Protein AF-A0A8B7NLC8-F1 (afdb_monomer)

Radius of gyration: 35.57 Å; Cα contacts (8 Å, |Δi|>4): 641; chains: 1; bounding box: 85×28×98 Å

Foldseek 3Di:
DDQQPPDNDDDDLQQQCPPDPPSVVCPSNPPQQDAPSEHPQWDQQDPRSDTDGLCQQCPPDQPVPPPPSSCSNPPDLQAAFDEWDWDWAAAFFKIKIFTDGDDPDDWWKWKFKDWDCPPDDDDDRPGPTDTDDPHRIDMGGRHFGQTKMKMKIKTGGNNGIHMDIDIDTHHQPDAWAEWAPWDWDAAQFKIKIKTFADVVRSAAFQWKWKDWPPDIDIGGPDADPVDPRMDMDMDGRHHGQDKTKMWMWTAHDDPPGDIHDTDIDIDHHHDD

Nearest PDB structures (foldseek):
  4pbx-assembly1_A  TM=6.571E-01  e=6.014E-11  Homo sapiens
  6tpw-assembly1_A  TM=6.802E-01  e=7.929E-10  Homo sapiens
  7y6e-assembly1_A  TM=3.804E-01  e=5.389E-11  Chelicerata
  7e72-assembly2_F  TM=4.326E-01  e=5.412E-09  Homo sapiens
  5mya-assembly1_A  TM=4.509E-01  e=1.107E-07  Homo sapiens

Mean predicted aligned error: 16.39 Å

InterPro domains:
  IPR002172 Low-density lipoprotein (LDL) receptor class A repeat [PF00057] (3-32)
  IPR002172 Low-density lipoprotein (LDL) receptor class A repeat [PF00057] (38-76)
  IPR002172 Low-density lipoprotein (LDL) receptor class A repeat [PR00261] (8-29)
  IPR002172 Low-density lipoprotein (LDL) receptor class A repeat [PR00261] (49-70)
  IPR002172 Low-density lipoprotein (LDL) receptor class A repeat [PS50068] (1-33)
  IPR002172 Low-density lipoprotein (LDL) receptor class A repeat [PS50068] (37-77)
  IPR002172 Low-density lipoprotein (LDL) receptor class A repeat [SM00192] (3-34)
  IPR002172 Low-density lipoprotein (LDL) receptor class A repeat [SM00192] (37-78)
  IPR002172 Low-density lipoprotein (LDL) receptor class A repeat [cd00112] (4-32)
  IPR002172 Low-density lipoprotein (LDL) receptor class A repeat [cd00112] (38-76)
  IPR003961 Fibronectin type III [PF00041] (85-164)
  IPR003961 Fibronectin type III [PF00041] (178-251)
  IPR003961 Fibronectin type III [PS50853] (80-173)
  IPR003961 Fibronectin type III [PS50853] (175-272)
  IPR003961 Fibronectin type III [SM00060] (80-162)
  IPR003961 Fibronectin type III [SM00060] (176-257)
  IPR003961 Fibronectin type III [cd00063] (81-169)
  IPR003961 Fibronectin type III [cd00063] (176-249)
  IPR013783 Immunoglobulin-like fold [G3DSA:2.60.40.10] (77-172)
  IPR013783 Immunoglobulin-like fold [G3DSA:2.60.40.10] (173-267)

Secondary structure (DSSP, 8-state):
-EEPSSSS-EE-GGGSSSSS--STTT-TTT-TTSTT---TTEEEPTTT--EEEGGGTTSSS----GGG---TTSS-TTSPPPPPEEEEEE-SS-EEEEEE-SS----EEEEEEEE--SS-S--------EE---SSEEEE-SPPTT-EEEEEEEEEETTEEEEEEEEEEPPP-SSPPPPEEEEEEE-SS-EEEEEE--SS--S---EEEEEETTEEEEEES-EETTEEEEEEEEE-SPPTT-EEEEEEEEESSSTTS-BPPPEEEEEEPPP-

pLDDT: mean 74.86, std 11.92, range [39.09, 92.56]

Sequence (272 aa):
MLSCANTSRCIYHAHLCDGYNDCDDGIDERYCELPGLCRSDEFECAFTGHCINETRRCDGAIDCRLFDDRSDERGCANRPPDVPRLTVTPAATSASVSWTWRTEQFFNVTLAMKSREDCAPKKTDAVQHFHKLSTAKLELTQLQAYTEYGVCVYAYNEGGDSKQCEVFETLPDRAPGPVEELTSSTTSTSISLRWRKPCPPMAAIRGYRVKEATTIHYVQASECSDSAAHFCHTIKELQPERTYNIEVQNCATDLYSACSVAEVISVTTRLA

Organism: Hyalella azteca (NCBI:txid294128)

Structure (mmCIF, N/CA/C/O backbone):
data_AF-A0A8B7NLC8-F1
#
_entry.id   AF-A0A8B7NLC8-F1
#
loop_
_atom_site.group_PDB
_atom_site.id
_atom_site.type_symbol
_atom_site.label_atom_id
_atom_site.label_alt_id
_atom_site.label_comp_id
_atom_site.label_asym_id
_atom_site.label_entity_id
_atom_site.label_seq_id
_atom_site.pdbx_PDB_ins_code
_atom_site.Cartn_x
_atom_site.Cartn_y
_atom_site.Cartn_z
_atom_site.occupancy
_atom_site.B_iso_or_equiv
_atom_site.auth_seq_id
_atom_site.auth_comp_id
_atom_site.auth_asym_id
_atom_site.auth_atom_id
_atom_site.pdbx_PDB_model_num
ATOM 1 N N . MET A 1 1 ? 35.203 12.996 -48.769 1.00 58.34 1 MET A N 1
ATOM 2 C CA . MET A 1 1 ? 35.438 12.726 -50.208 1.00 58.34 1 MET A CA 1
ATOM 3 C C . MET A 1 1 ? 36.747 11.961 -50.260 1.00 58.34 1 MET A C 1
ATOM 5 O O . MET A 1 1 ? 37.681 12.424 -49.613 1.00 58.34 1 MET A O 1
ATOM 9 N N . LEU A 1 2 ? 36.799 10.795 -50.901 1.00 67.00 2 LEU A N 1
ATOM 10 C CA . LEU A 1 2 ? 37.998 9.948 -50.927 1.00 67.00 2 LEU A CA 1
ATOM 11 C C . LEU A 1 2 ? 38.781 10.209 -52.213 1.00 67.00 2 LEU A C 1
ATOM 13 O O . LEU A 1 2 ? 38.189 10.255 -53.287 1.00 67.00 2 LEU A O 1
ATOM 17 N N . SER A 1 3 ? 40.096 10.381 -52.104 1.00 75.12 3 SER A N 1
ATOM 18 C CA . SER A 1 3 ? 41.003 10.419 -53.253 1.00 75.12 3 SER A CA 1
ATOM 19 C C . SER A 1 3 ? 41.507 9.013 -53.565 1.00 75.12 3 SER A C 1
ATOM 21 O O . SER A 1 3 ? 42.079 8.371 -52.680 1.00 75.12 3 SER A O 1
ATOM 23 N N . CYS A 1 4 ? 41.342 8.559 -54.806 1.00 80.00 4 CYS A N 1
ATOM 24 C CA . CYS A 1 4 ? 41.884 7.279 -55.253 1.00 80.00 4 CYS A CA 1
ATOM 25 C C . CYS A 1 4 ? 43.422 7.292 -55.163 1.00 80.00 4 CYS A C 1
ATOM 27 O O . CYS A 1 4 ? 44.058 8.328 -55.365 1.00 80.00 4 CYS A O 1
ATOM 29 N N . ALA A 1 5 ? 44.048 6.156 -54.846 1.00 71.56 5 ALA A N 1
ATOM 30 C CA . ALA A 1 5 ? 45.486 6.135 -54.557 1.00 71.56 5 ALA A CA 1
ATOM 31 C C . ALA A 1 5 ? 46.352 6.327 -55.808 1.00 71.56 5 ALA A C 1
ATOM 33 O O . ALA A 1 5 ? 47.400 6.969 -55.727 1.00 71.56 5 ALA A O 1
ATOM 34 N N . ASN A 1 6 ? 45.928 5.787 -56.955 1.00 69.50 6 ASN A N 1
ATOM 35 C CA . ASN A 1 6 ? 46.700 5.851 -58.203 1.00 69.50 6 ASN A CA 1
ATOM 36 C C . ASN A 1 6 ? 46.072 6.718 -59.296 1.00 69.50 6 ASN A C 1
ATOM 38 O O . ASN A 1 6 ? 46.640 6.853 -60.381 1.00 69.50 6 ASN A O 1
ATOM 42 N N . THR A 1 7 ? 44.923 7.331 -59.027 1.00 68.62 7 THR A N 1
ATOM 43 C CA . THR A 1 7 ? 44.293 8.280 -59.943 1.00 68.62 7 THR A CA 1
ATOM 44 C C . THR A 1 7 ? 44.007 9.583 -59.205 1.00 68.62 7 THR A C 1
ATOM 46 O O . THR A 1 7 ? 43.650 9.588 -58.035 1.00 68.62 7 THR A O 1
ATOM 49 N N . SER A 1 8 ? 44.127 10.726 -59.881 1.00 72.69 8 SER A N 1
ATOM 50 C CA . SER A 1 8 ? 43.739 12.036 -59.330 1.00 72.69 8 SER A CA 1
ATOM 51 C C . SER A 1 8 ? 42.214 12.227 -59.264 1.00 72.69 8 SER A C 1
ATOM 53 O O . SER A 1 8 ? 41.719 13.356 -59.295 1.00 72.69 8 SER A O 1
ATOM 55 N N . ARG A 1 9 ? 41.456 11.124 -59.222 1.00 76.62 9 ARG A N 1
ATOM 56 C CA . ARG A 1 9 ? 39.999 11.115 -59.130 1.00 76.62 9 ARG A CA 1
ATOM 57 C C . ARG A 1 9 ? 39.599 11.123 -57.660 1.00 76.62 9 ARG A C 1
ATOM 59 O O . ARG A 1 9 ? 40.209 10.459 -56.825 1.00 76.62 9 ARG A O 1
ATOM 66 N N . CYS A 1 10 ? 38.561 11.894 -57.367 1.00 79.44 10 CYS A N 1
ATOM 67 C CA . CYS A 1 10 ? 37.938 11.922 -56.057 1.00 79.44 10 CYS A CA 1
ATOM 68 C C . CYS A 1 10 ? 36.520 11.386 -56.189 1.00 79.44 10 CYS A C 1
ATOM 70 O O . CYS A 1 10 ? 35.760 11.872 -57.030 1.00 79.44 10 CYS A O 1
ATOM 72 N N . ILE A 1 11 ? 36.165 10.438 -55.334 1.00 74.19 11 ILE A N 1
ATOM 73 C CA . ILE A 1 11 ? 34.816 9.888 -55.245 1.00 74.19 11 ILE A CA 1
ATOM 74 C C . ILE A 1 11 ? 34.112 10.422 -53.993 1.00 74.19 11 ILE A C 1
ATOM 76 O O . IL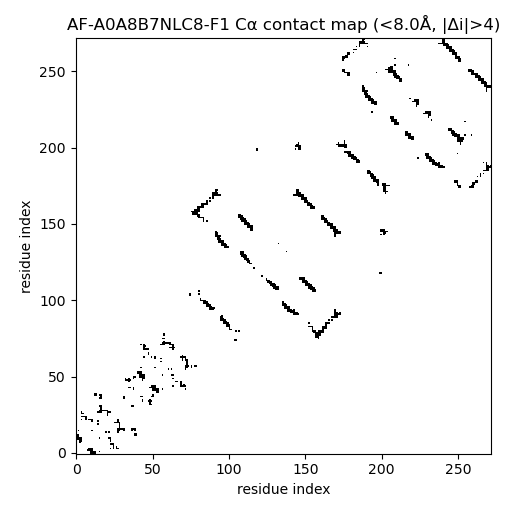E A 1 11 ? 34.737 10.820 -52.996 1.00 74.19 11 ILE A O 1
ATOM 80 N N . TYR A 1 12 ? 32.784 10.489 -54.045 1.00 69.12 12 TYR A N 1
ATOM 81 C CA . TYR A 1 12 ? 31.994 10.810 -52.857 1.00 69.12 12 TYR A CA 1
ATOM 82 C C . TYR A 1 12 ? 32.044 9.645 -51.863 1.00 69.12 12 TYR A C 1
ATOM 84 O O . TYR A 1 12 ? 32.255 8.508 -52.257 1.00 69.12 12 TYR A O 1
ATOM 92 N N . HIS A 1 13 ? 31.820 9.908 -50.570 1.00 65.06 13 HIS A N 1
ATOM 93 C CA . HIS A 1 13 ? 31.783 8.824 -49.571 1.00 65.06 13 HIS A CA 1
ATOM 94 C C . HIS A 1 13 ? 30.680 7.794 -49.839 1.00 65.06 13 HIS A C 1
ATOM 96 O O . HIS A 1 13 ? 30.799 6.668 -49.395 1.00 65.06 13 HIS A O 1
ATOM 102 N N . ALA A 1 14 ? 29.628 8.156 -50.576 1.00 60.66 14 ALA A N 1
ATOM 103 C CA . ALA A 1 14 ? 28.558 7.230 -50.942 1.00 60.66 14 ALA A CA 1
ATOM 104 C C . ALA A 1 14 ? 28.984 6.124 -51.935 1.00 60.66 14 ALA A C 1
ATOM 106 O O . ALA A 1 14 ? 28.234 5.161 -52.090 1.00 60.66 14 ALA A O 1
ATOM 107 N N . HIS A 1 15 ? 30.146 6.301 -52.579 1.00 69.62 15 HIS A N 1
ATOM 108 C CA . HIS A 1 15 ? 30.782 5.407 -53.559 1.00 69.62 15 HIS A CA 1
ATOM 109 C C . HIS A 1 15 ? 31.946 4.604 -52.959 1.00 69.62 15 HIS A C 1
ATOM 111 O O . HIS A 1 15 ? 32.712 3.971 -53.666 1.00 69.62 15 HIS A O 1
ATOM 117 N N . LEU A 1 16 ? 32.151 4.699 -51.645 1.00 70.38 16 LEU A N 1
ATOM 118 C CA . LEU A 1 16 ? 33.046 3.795 -50.936 1.00 70.38 16 LEU A CA 1
ATOM 119 C C . LEU A 1 16 ? 32.262 2.537 -50.587 1.00 70.38 16 LEU A C 1
ATOM 121 O O . LEU A 1 16 ? 31.193 2.652 -49.981 1.00 70.38 16 LEU A O 1
ATOM 125 N N . CYS A 1 17 ? 32.823 1.371 -50.893 1.00 68.44 17 CYS A N 1
ATOM 126 C CA . CYS A 1 17 ? 32.264 0.078 -50.513 1.00 68.44 17 CYS A CA 1
ATOM 127 C C . CYS A 1 17 ? 30.847 -0.148 -51.049 1.00 68.44 17 CYS A C 1
ATOM 129 O O . CYS A 1 17 ? 30.004 -0.751 -50.378 1.00 68.44 17 CYS A O 1
ATOM 131 N N . ASP A 1 18 ? 30.553 0.380 -52.238 1.00 63.28 18 ASP A N 1
ATOM 132 C CA . ASP A 1 18 ? 29.228 0.294 -52.848 1.00 63.28 18 ASP A CA 1
ATOM 133 C C . ASP A 1 18 ? 29.058 -0.922 -53.773 1.00 63.28 18 ASP A C 1
ATOM 135 O O . ASP A 1 18 ? 27.970 -1.137 -54.326 1.00 63.28 18 ASP A O 1
ATOM 139 N N . GLY A 1 19 ? 30.096 -1.756 -53.872 1.00 67.69 19 GLY A N 1
ATOM 140 C CA . GLY A 1 19 ? 30.157 -2.939 -54.719 1.00 67.69 19 GLY A CA 1
ATOM 141 C C . GLY A 1 19 ? 30.581 -2.643 -56.157 1.00 67.69 19 GLY A C 1
ATOM 142 O O . GLY A 1 19 ? 30.677 -3.584 -56.957 1.00 67.69 19 GLY A O 1
ATOM 143 N N . TYR A 1 20 ? 30.837 -1.378 -56.500 1.00 72.88 20 TYR A N 1
ATOM 144 C CA . TYR A 1 20 ? 31.366 -0.951 -57.786 1.00 72.88 20 TYR A CA 1
ATOM 145 C C . TYR A 1 20 ? 32.783 -0.408 -57.628 1.00 72.88 20 TYR A C 1
ATOM 147 O O . TYR A 1 20 ? 33.142 0.236 -56.659 1.00 72.88 20 TYR A O 1
ATOM 155 N N . ASN A 1 21 ? 33.623 -0.700 -58.617 1.00 78.50 21 ASN A N 1
ATOM 156 C CA . ASN A 1 21 ? 34.962 -0.132 -58.695 1.00 78.50 21 ASN A CA 1
ATOM 157 C C . ASN A 1 21 ? 34.861 1.272 -59.317 1.00 78.50 21 ASN A C 1
ATOM 159 O O . ASN A 1 21 ? 34.973 1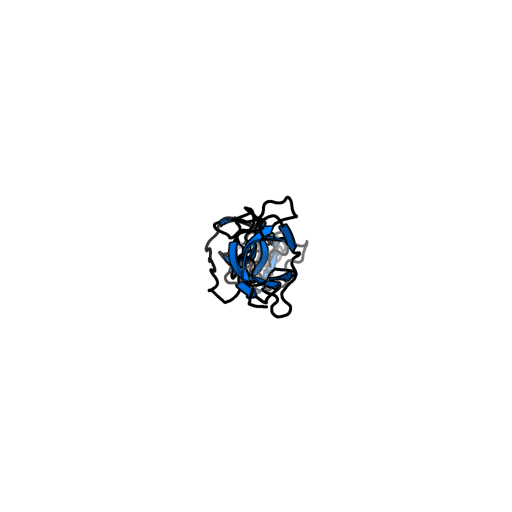.409 -60.540 1.00 78.50 21 ASN A O 1
ATOM 163 N N . ASP A 1 22 ? 34.596 2.283 -58.493 1.00 80.81 22 ASP A N 1
ATOM 164 C CA . ASP A 1 22 ? 34.499 3.695 -58.879 1.00 80.81 22 ASP A CA 1
ATOM 165 C C . ASP A 1 22 ? 35.877 4.377 -58.909 1.00 80.81 22 ASP A C 1
ATOM 167 O O . ASP A 1 22 ? 36.156 5.235 -59.760 1.00 80.81 22 ASP A O 1
ATOM 171 N N . CYS A 1 23 ? 36.773 3.979 -58.009 1.00 77.00 23 CYS A N 1
ATOM 172 C CA . CYS A 1 23 ? 38.193 4.278 -58.089 1.00 77.00 23 CYS A CA 1
ATOM 173 C C . CYS A 1 23 ? 38.863 3.165 -58.880 1.00 77.00 23 CYS A C 1
ATOM 175 O O . CYS A 1 23 ? 39.377 2.282 -58.236 1.00 77.00 23 CYS A O 1
ATOM 177 N N . ASP A 1 24 ? 38.890 3.220 -60.222 1.00 76.19 24 ASP A N 1
ATOM 178 C CA . ASP A 1 24 ? 39.451 2.252 -61.203 1.00 76.19 24 ASP A CA 1
ATOM 179 C C . ASP A 1 24 ? 40.545 1.234 -60.721 1.00 76.19 24 ASP A C 1
ATOM 181 O O . ASP A 1 24 ? 40.667 0.140 -61.283 1.00 76.19 24 ASP A O 1
ATOM 185 N N . ASP A 1 25 ? 41.351 1.559 -59.699 1.00 73.38 25 ASP A N 1
ATOM 186 C CA . ASP A 1 25 ? 42.243 0.677 -58.930 1.00 73.38 25 ASP A CA 1
ATOM 187 C C . ASP A 1 25 ? 41.571 -0.226 -57.853 1.00 73.38 25 ASP A C 1
ATOM 189 O O . ASP A 1 25 ? 42.261 -1.042 -57.222 1.00 73.38 25 ASP A O 1
ATOM 193 N N . GLY A 1 26 ? 40.254 -0.148 -57.666 1.00 72.38 26 GLY A N 1
ATOM 194 C CA . GLY A 1 26 ? 39.421 -0.878 -56.710 1.00 72.38 26 GLY A CA 1
ATOM 195 C C . GLY A 1 26 ? 39.720 -0.575 -55.248 1.00 72.38 26 GLY A C 1
ATOM 196 O O . GLY A 1 26 ? 39.519 -1.456 -54.413 1.00 72.38 26 GLY A O 1
ATOM 197 N N . ILE A 1 27 ? 40.330 0.574 -54.930 1.00 75.19 27 ILE A N 1
ATOM 198 C CA . ILE A 1 27 ? 40.745 0.887 -53.551 1.00 75.19 27 ILE A CA 1
ATOM 199 C C . ILE A 1 27 ? 39.575 1.287 -52.650 1.00 75.19 27 ILE A C 1
ATOM 201 O O . ILE A 1 27 ? 39.606 1.023 -51.448 1.00 75.19 27 ILE A O 1
ATOM 205 N N . ASP A 1 28 ? 38.563 1.888 -53.252 1.00 73.56 28 ASP A N 1
ATOM 206 C CA . ASP A 1 28 ? 37.249 2.166 -52.687 1.00 73.56 28 ASP A CA 1
ATOM 207 C C . ASP A 1 28 ? 36.537 0.904 -52.187 1.00 73.56 28 ASP A C 1
ATOM 209 O O . ASP A 1 28 ? 35.838 0.982 -51.184 1.00 73.56 28 ASP A O 1
ATOM 213 N N . GLU A 1 29 ? 36.816 -0.257 -52.787 1.00 79.31 29 GLU A N 1
ATOM 214 C CA . GLU A 1 29 ? 36.225 -1.553 -52.415 1.00 79.31 29 GLU A CA 1
ATOM 215 C C . GLU A 1 29 ? 37.170 -2.469 -51.608 1.00 79.31 29 GLU A C 1
ATOM 217 O O . GLU A 1 29 ? 36.805 -3.579 -51.214 1.00 79.31 29 GLU A O 1
ATOM 222 N N . ARG A 1 30 ? 38.426 -2.062 -51.373 1.00 71.19 30 ARG A N 1
ATOM 223 C CA . ARG A 1 30 ? 39.469 -2.974 -50.851 1.00 71.19 30 ARG A CA 1
ATOM 224 C C . ARG A 1 30 ? 39.556 -3.035 -49.327 1.00 71.19 30 ARG A C 1
ATOM 226 O O . ARG A 1 30 ? 40.142 -3.975 -48.795 1.00 71.19 30 ARG A O 1
ATOM 233 N N . TYR A 1 31 ? 39.018 -2.035 -48.630 1.00 66.31 31 TYR A N 1
ATOM 234 C CA . TYR A 1 31 ? 39.180 -1.871 -47.181 1.00 66.31 31 TYR A CA 1
ATOM 235 C C . TYR A 1 31 ? 37.860 -1.597 -46.452 1.00 66.31 31 TYR A C 1
ATOM 237 O O . TYR A 1 31 ? 37.827 -0.881 -45.455 1.00 66.31 31 TYR A O 1
ATOM 245 N N . CYS A 1 32 ? 36.779 -2.211 -46.926 1.00 63.19 32 CYS A N 1
ATOM 246 C CA . CYS A 1 32 ? 35.433 -2.087 -46.358 1.00 63.19 32 CYS A CA 1
ATOM 247 C C . CYS A 1 32 ? 35.259 -2.760 -44.990 1.00 63.19 32 CYS A C 1
ATOM 249 O O . CYS A 1 32 ? 34.214 -2.653 -44.364 1.00 63.19 32 CYS A O 1
ATOM 251 N N . GLU A 1 33 ? 36.295 -3.452 -44.519 1.00 57.12 33 GLU A N 1
ATOM 252 C CA . GLU A 1 33 ? 36.359 -4.078 -43.198 1.00 57.12 33 GLU A CA 1
ATOM 253 C C . GLU A 1 33 ? 37.065 -3.180 -42.158 1.00 57.12 33 GLU A C 1
ATOM 255 O O . GLU A 1 33 ? 37.296 -3.612 -41.028 1.00 57.12 33 GLU A O 1
ATOM 260 N N . LEU A 1 34 ? 37.459 -1.949 -42.525 1.00 55.50 34 LEU A N 1
ATOM 261 C CA . LEU A 1 34 ? 38.092 -0.997 -41.606 1.00 55.50 34 LEU A CA 1
ATOM 262 C C . LEU A 1 34 ? 37.051 -0.110 -40.887 1.00 55.50 34 LEU A C 1
ATOM 264 O O . LEU A 1 34 ? 36.125 0.375 -41.537 1.00 55.50 34 LEU A O 1
ATOM 268 N N . PRO A 1 35 ? 37.234 0.185 -39.581 1.00 48.66 35 PRO A N 1
ATOM 269 C CA . PRO A 1 35 ? 36.345 1.074 -38.825 1.00 48.66 35 PRO A CA 1
ATOM 270 C C . PRO A 1 35 ? 36.292 2.493 -39.418 1.00 48.66 35 PRO A C 1
ATOM 272 O O . PRO A 1 35 ? 37.333 3.051 -39.780 1.00 48.66 35 PRO A O 1
ATOM 275 N N . GLY A 1 36 ? 35.103 3.101 -39.464 1.00 54.19 36 GLY A N 1
ATOM 276 C CA . GLY A 1 36 ? 34.876 4.485 -39.904 1.00 54.19 36 GLY A CA 1
ATOM 277 C C . GLY A 1 36 ? 34.589 4.700 -41.398 1.00 54.19 36 GLY A C 1
ATOM 278 O O . GLY A 1 36 ? 34.646 5.846 -41.855 1.00 54.19 36 GLY A O 1
ATOM 279 N N . LEU A 1 37 ? 34.309 3.639 -42.167 1.00 61.25 37 LEU A N 1
ATOM 280 C CA . LEU A 1 37 ? 34.047 3.699 -43.618 1.00 61.25 37 LEU A CA 1
ATOM 281 C C . LEU A 1 37 ? 32.585 3.406 -44.024 1.00 61.25 37 LEU A C 1
ATOM 283 O O . LEU A 1 37 ? 32.317 3.275 -45.216 1.00 61.25 37 LEU A O 1
ATOM 287 N N . CYS A 1 38 ? 31.637 3.332 -43.085 1.00 68.06 38 CYS A N 1
ATOM 288 C CA . CYS A 1 38 ? 30.238 3.039 -43.421 1.00 68.06 38 CYS A CA 1
ATOM 289 C C . CYS A 1 38 ? 29.602 4.105 -44.327 1.00 68.06 38 CYS A C 1
ATOM 291 O O . CYS A 1 38 ? 29.933 5.300 -44.255 1.00 68.06 38 CYS A O 1
ATOM 293 N N . ARG A 1 39 ? 28.669 3.669 -45.184 1.00 63.94 39 ARG A N 1
ATOM 294 C CA . ARG A 1 39 ? 27.916 4.561 -46.076 1.00 63.94 39 ARG A CA 1
ATOM 295 C C . ARG A 1 39 ? 27.054 5.527 -45.260 1.00 63.94 39 ARG A C 1
ATOM 297 O O . ARG A 1 39 ? 26.741 5.294 -44.099 1.00 63.94 39 ARG A O 1
ATOM 304 N N . SER A 1 40 ? 26.628 6.634 -45.869 1.00 63.88 40 SER A N 1
ATOM 305 C CA . SER A 1 40 ? 25.789 7.631 -45.179 1.00 63.88 40 SER A CA 1
ATOM 306 C C . SER A 1 40 ? 24.414 7.105 -44.747 1.00 63.88 40 SER A C 1
ATOM 308 O O . SER A 1 40 ? 23.758 7.734 -43.922 1.00 63.88 40 SER A O 1
ATOM 310 N N . ASP A 1 41 ? 23.962 6.009 -45.350 1.00 70.44 41 ASP A N 1
ATOM 311 C CA . ASP A 1 41 ? 22.723 5.284 -45.064 1.00 70.44 41 ASP A CA 1
ATOM 312 C C . ASP A 1 41 ? 22.967 3.991 -44.267 1.00 70.44 41 ASP A C 1
ATOM 314 O O . ASP A 1 41 ? 22.092 3.125 -44.200 1.00 70.44 41 ASP A O 1
ATOM 318 N N . GLU A 1 42 ? 24.145 3.860 -43.659 1.00 77.69 42 GLU A N 1
ATOM 319 C CA . GLU A 1 42 ? 24.541 2.720 -42.844 1.00 77.69 42 GLU A CA 1
ATOM 320 C C . GLU A 1 42 ? 24.996 3.155 -41.446 1.00 77.69 42 GLU A C 1
ATOM 322 O O . GLU A 1 42 ? 25.663 4.173 -41.259 1.00 77.69 42 GLU A O 1
ATOM 327 N N . PHE A 1 43 ? 24.653 2.334 -40.459 1.00 78.69 43 PHE A N 1
ATOM 328 C CA . PHE A 1 43 ? 25.061 2.462 -39.072 1.00 78.69 43 PHE A CA 1
ATOM 329 C C . PHE A 1 43 ? 26.279 1.576 -38.790 1.00 78.69 43 PHE A C 1
ATOM 331 O O . PHE A 1 43 ? 26.278 0.384 -39.100 1.00 78.69 43 PHE A O 1
ATOM 338 N N . GLU A 1 44 ? 27.299 2.148 -38.153 1.00 78.50 44 GLU A N 1
ATOM 339 C CA . GLU A 1 44 ? 28.498 1.430 -37.719 1.00 78.50 44 GLU A CA 1
ATOM 340 C C . GLU A 1 44 ? 28.298 0.809 -36.326 1.00 78.50 44 GLU A C 1
ATOM 342 O O . GLU A 1 44 ? 28.078 1.518 -35.340 1.00 78.50 44 GLU A O 1
ATOM 347 N N . CYS A 1 45 ? 28.413 -0.519 -36.228 1.00 78.31 45 CYS A N 1
ATOM 348 C CA . CYS A 1 45 ? 28.370 -1.239 -34.958 1.00 78.31 45 CYS A CA 1
ATOM 349 C C . CYS A 1 45 ? 29.546 -0.822 -34.048 1.00 78.31 45 CYS A C 1
ATOM 351 O O . CYS A 1 45 ? 30.710 -0.845 -34.453 1.00 78.31 45 CYS A O 1
ATOM 353 N N . ALA A 1 46 ? 29.247 -0.473 -32.796 1.00 73.75 46 ALA A N 1
ATOM 354 C CA . ALA A 1 46 ? 30.147 0.257 -31.898 1.00 73.75 46 ALA A CA 1
ATOM 355 C C . ALA A 1 46 ? 31.466 -0.456 -31.541 1.00 73.75 46 ALA A C 1
ATOM 357 O O . ALA A 1 46 ? 32.468 0.217 -31.292 1.00 73.75 46 ALA A O 1
ATOM 358 N N . PHE A 1 47 ? 31.481 -1.789 -31.463 1.00 64.06 47 PHE A N 1
ATOM 359 C CA . PHE A 1 47 ? 32.675 -2.563 -31.095 1.00 64.06 47 PHE A CA 1
ATOM 360 C C . PHE A 1 47 ? 33.365 -3.207 -32.291 1.00 64.06 47 PHE A C 1
ATOM 362 O O . PHE A 1 47 ? 34.569 -3.460 -32.243 1.00 64.06 47 PHE A O 1
ATOM 369 N N . THR A 1 48 ? 32.604 -3.512 -33.336 1.00 65.88 48 THR A N 1
ATOM 370 C CA . THR A 1 48 ? 33.087 -4.309 -34.468 1.00 65.88 48 THR A CA 1
ATOM 371 C C . THR A 1 48 ? 33.419 -3.479 -35.700 1.00 65.88 48 THR A C 1
ATOM 373 O O . THR A 1 48 ? 34.170 -3.962 -36.542 1.00 65.88 48 THR A O 1
ATOM 376 N N . GLY A 1 49 ? 32.888 -2.257 -35.816 1.00 65.75 49 GLY A N 1
ATOM 377 C CA . GLY A 1 49 ? 33.018 -1.439 -37.026 1.00 65.75 49 GLY A CA 1
ATOM 378 C C . GLY A 1 49 ? 32.221 -1.987 -38.216 1.00 65.75 49 GLY A C 1
ATOM 379 O O . GLY A 1 49 ? 32.372 -1.510 -39.333 1.00 65.75 49 GLY A O 1
ATOM 380 N N . HIS A 1 50 ? 31.391 -3.015 -37.997 1.00 72.69 50 HIS A N 1
ATOM 381 C CA . HIS A 1 50 ? 30.558 -3.613 -39.034 1.00 72.69 50 HIS A CA 1
ATOM 382 C C . HIS A 1 50 ? 29.420 -2.658 -39.413 1.00 72.69 50 HIS A C 1
ATOM 384 O O . HIS A 1 50 ? 28.711 -2.166 -38.537 1.00 72.69 50 HIS A O 1
ATOM 390 N N . CYS A 1 51 ? 29.203 -2.445 -40.708 1.00 74.62 51 CYS A N 1
ATOM 391 C CA . CYS A 1 51 ? 28.144 -1.574 -41.207 1.00 74.62 51 CYS A CA 1
ATOM 392 C C . CYS A 1 51 ? 26.842 -2.359 -41.398 1.00 74.62 51 CYS A C 1
ATOM 394 O O . CYS A 1 51 ? 26.815 -3.420 -42.025 1.00 74.62 51 CYS A O 1
ATOM 396 N N . ILE A 1 52 ? 25.747 -1.849 -40.850 1.00 78.12 52 ILE A N 1
ATOM 397 C CA . ILE A 1 52 ? 24.391 -2.338 -41.120 1.00 78.12 52 ILE A CA 1
ATOM 398 C C . ILE A 1 52 ? 23.585 -1.216 -41.761 1.00 78.12 52 ILE A C 1
ATOM 400 O O . ILE A 1 52 ? 23.905 -0.049 -41.586 1.00 78.12 52 ILE A O 1
ATOM 404 N N . ASN A 1 53 ? 22.512 -1.531 -42.481 1.00 79.12 53 ASN A N 1
ATOM 405 C CA . ASN A 1 53 ? 21.664 -0.479 -43.036 1.00 79.12 53 ASN A CA 1
ATOM 406 C C . ASN A 1 53 ? 21.028 0.356 -41.906 1.00 79.12 53 ASN A C 1
ATOM 408 O O . ASN A 1 53 ? 20.568 -0.219 -40.922 1.00 79.12 53 ASN A O 1
ATOM 412 N N . GLU A 1 54 ? 20.938 1.679 -42.057 1.00 75.00 54 GLU A N 1
ATOM 413 C CA . GLU A 1 54 ? 20.333 2.574 -41.053 1.00 75.00 54 GLU A CA 1
ATOM 414 C C . GLU A 1 54 ? 18.876 2.177 -40.748 1.00 75.00 54 GLU A C 1
ATOM 416 O O . GLU A 1 54 ? 18.401 2.363 -39.634 1.00 75.00 54 GLU A O 1
ATOM 421 N N . THR A 1 55 ? 18.168 1.548 -41.697 1.00 77.56 55 THR A N 1
ATOM 422 C CA . THR A 1 55 ? 16.815 0.998 -41.465 1.00 77.56 55 THR A CA 1
ATOM 423 C C . THR A 1 55 ? 16.770 -0.180 -40.494 1.00 77.56 55 THR A C 1
ATOM 425 O O . THR A 1 55 ? 15.701 -0.461 -39.959 1.00 77.56 55 THR A O 1
ATOM 428 N N . ARG A 1 56 ? 17.901 -0.858 -40.278 1.00 80.06 56 ARG A N 1
ATOM 429 C CA . ARG A 1 56 ? 18.056 -1.951 -39.306 1.00 80.06 56 ARG A CA 1
ATOM 430 C C . ARG A 1 56 ? 18.490 -1.468 -37.934 1.00 80.06 56 ARG A C 1
ATOM 432 O O . ARG A 1 56 ? 18.494 -2.221 -36.973 1.00 80.06 56 ARG A O 1
ATOM 439 N N . ARG A 1 57 ? 18.860 -0.197 -37.819 1.00 81.25 57 ARG A N 1
ATOM 440 C CA . ARG A 1 57 ? 19.076 0.411 -36.519 1.00 81.25 57 ARG A CA 1
ATOM 441 C C . ARG A 1 57 ? 17.716 0.554 -35.838 1.00 81.25 57 ARG A C 1
ATOM 443 O O . ARG A 1 57 ? 16.827 1.213 -36.380 1.00 81.25 57 ARG A O 1
ATOM 450 N N . CYS A 1 58 ? 17.568 0.002 -34.637 1.00 74.69 58 CYS A N 1
ATOM 451 C CA . CYS A 1 58 ? 16.334 0.076 -33.854 1.00 74.69 58 CYS A CA 1
ATOM 452 C C . CYS A 1 58 ? 15.120 -0.623 -34.486 1.00 74.69 58 CYS A C 1
ATOM 454 O O . CYS A 1 58 ? 13.984 -0.194 -34.245 1.00 74.69 58 CYS A O 1
ATOM 456 N N . ASP A 1 59 ? 15.332 -1.660 -35.295 1.00 76.81 59 ASP A N 1
ATOM 457 C CA . ASP A 1 59 ? 14.254 -2.418 -35.940 1.00 76.81 59 ASP A CA 1
ATOM 458 C C . ASP A 1 59 ? 13.749 -3.598 -35.081 1.00 76.81 59 ASP A C 1
ATOM 460 O O . ASP A 1 59 ? 12.763 -4.260 -35.427 1.00 76.81 59 ASP A O 1
ATOM 464 N N . GLY A 1 60 ? 14.367 -3.818 -33.915 1.00 70.62 60 GLY A N 1
ATOM 465 C CA . GLY A 1 60 ? 14.015 -4.872 -32.967 1.00 70.62 60 GLY A CA 1
ATOM 466 C C . GLY A 1 60 ? 14.725 -6.201 -33.228 1.00 70.62 60 GLY A C 1
ATOM 467 O O . GLY A 1 60 ? 14.558 -7.138 -32.433 1.00 70.62 60 GLY A O 1
ATOM 468 N N . ALA A 1 61 ? 15.510 -6.305 -34.300 1.00 78.88 61 ALA A N 1
ATOM 469 C CA . ALA A 1 61 ? 16.422 -7.404 -34.548 1.00 78.88 61 ALA A CA 1
ATOM 470 C C . ALA A 1 61 ? 17.836 -7.024 -34.091 1.00 78.88 61 ALA A C 1
ATOM 472 O O . ALA A 1 61 ? 18.263 -5.885 -34.152 1.00 78.88 61 ALA A O 1
ATOM 473 N N . ILE A 1 62 ? 18.579 -8.006 -33.576 1.00 77.38 62 ILE A N 1
ATOM 474 C CA . ILE A 1 62 ? 20.015 -7.821 -33.356 1.00 77.38 62 ILE A CA 1
ATOM 475 C C . ILE A 1 62 ? 20.677 -8.097 -34.701 1.00 77.38 62 ILE A C 1
ATOM 477 O O . ILE A 1 62 ? 20.765 -9.265 -35.092 1.00 77.38 62 ILE A O 1
ATOM 481 N N . ASP A 1 63 ? 21.141 -7.074 -35.392 1.00 80.12 63 ASP A N 1
ATOM 482 C CA . ASP A 1 63 ? 21.920 -7.131 -36.627 1.00 80.12 63 ASP A CA 1
ATOM 483 C C . ASP A 1 63 ? 23.421 -6.976 -36.346 1.00 80.12 63 ASP A C 1
ATOM 485 O O . ASP A 1 63 ? 24.230 -7.685 -36.954 1.00 80.12 63 ASP A O 1
ATOM 489 N N . CYS A 1 64 ? 23.807 -6.215 -35.316 1.00 77.56 64 CYS A N 1
ATOM 490 C CA . CYS A 1 64 ? 25.172 -6.206 -34.767 1.00 77.56 64 CYS A CA 1
ATOM 491 C C . CYS A 1 64 ? 25.446 -7.457 -33.900 1.00 77.56 64 CYS A C 1
ATOM 493 O O . CYS A 1 64 ? 25.644 -7.380 -32.683 1.00 77.56 64 CYS A O 1
ATOM 495 N N . ARG A 1 65 ? 25.430 -8.650 -34.517 1.00 73.25 65 ARG A N 1
ATOM 496 C CA . ARG A 1 65 ? 25.555 -9.959 -33.828 1.00 73.25 65 ARG A CA 1
ATOM 497 C C . ARG A 1 65 ? 26.983 -10.361 -33.477 1.00 73.25 65 ARG A C 1
ATOM 499 O O . ARG A 1 65 ? 27.181 -11.244 -32.640 1.00 73.25 65 ARG A O 1
ATOM 506 N N . LEU A 1 66 ? 27.971 -9.786 -34.153 1.00 61.06 66 LEU A N 1
ATOM 507 C CA . LEU A 1 66 ? 29.365 -10.157 -33.950 1.00 61.06 66 LEU A CA 1
ATOM 508 C C . LEU A 1 66 ? 29.818 -9.698 -32.561 1.00 61.06 66 LEU A C 1
ATOM 510 O O . LEU A 1 66 ? 29.592 -8.560 -32.168 1.00 61.06 66 LEU A O 1
ATOM 514 N N . PHE A 1 67 ? 30.421 -10.618 -31.805 1.00 58.03 67 PHE A N 1
ATOM 515 C CA . PHE A 1 67 ? 30.960 -10.366 -30.462 1.00 58.03 67 PHE A CA 1
ATOM 516 C C . PHE A 1 67 ? 29.973 -9.751 -29.443 1.00 58.03 67 PHE A C 1
ATOM 518 O O . PHE A 1 67 ? 30.410 -9.126 -28.482 1.00 58.03 67 PHE A O 1
ATOM 525 N N . ASP A 1 68 ? 28.662 -9.983 -29.605 1.00 63.47 68 ASP A N 1
ATOM 526 C CA . ASP A 1 68 ? 27.598 -9.506 -28.696 1.00 63.47 68 ASP A CA 1
ATOM 527 C C . ASP A 1 68 ? 27.481 -7.965 -28.602 1.00 63.47 68 ASP A C 1
ATOM 529 O O . ASP A 1 68 ? 27.030 -7.432 -27.590 1.00 63.47 68 ASP A O 1
ATOM 533 N N . ASP A 1 69 ? 27.866 -7.256 -29.672 1.00 68.50 69 ASP A N 1
ATOM 534 C CA . ASP A 1 69 ? 27.890 -5.788 -29.783 1.00 68.50 69 ASP A CA 1
ATOM 535 C C . ASP A 1 69 ? 26.502 -5.149 -29.537 1.00 68.50 69 ASP A C 1
ATOM 537 O O . ASP A 1 69 ? 26.378 -4.252 -28.698 1.00 68.50 69 ASP A O 1
ATOM 541 N N . ARG A 1 70 ? 25.439 -5.659 -30.192 1.00 75.00 70 ARG A N 1
ATOM 542 C CA . ARG A 1 70 ? 24.017 -5.241 -30.035 1.00 75.00 70 ARG A CA 1
ATOM 543 C C . ARG A 1 70 ? 23.794 -3.717 -29.985 1.00 75.00 70 ARG A C 1
ATOM 545 O O . ARG A 1 70 ? 22.873 -3.234 -29.318 1.00 75.00 70 ARG A O 1
ATOM 552 N N . SER A 1 71 ? 24.692 -2.949 -30.596 1.00 76.81 71 SER A N 1
ATOM 553 C CA . SER A 1 71 ? 24.733 -1.487 -30.504 1.00 76.81 71 SER A CA 1
ATOM 554 C C . SER A 1 71 ? 23.712 -0.808 -31.407 1.00 76.81 71 SER A C 1
ATOM 556 O O . SER A 1 71 ? 23.255 0.286 -31.085 1.00 76.81 71 SER A O 1
ATOM 558 N N . ASP A 1 72 ? 23.308 -1.485 -32.473 1.00 74.75 72 ASP A N 1
ATOM 559 C CA . ASP A 1 72 ? 22.185 -1.155 -33.349 1.00 74.75 72 ASP A CA 1
ATOM 560 C C . ASP A 1 72 ? 20.848 -1.042 -32.620 1.00 74.75 72 ASP A C 1
ATOM 562 O O . ASP A 1 72 ? 20.015 -0.209 -32.972 1.00 74.75 72 ASP A O 1
ATOM 566 N N . GLU A 1 73 ? 20.680 -1.816 -31.553 1.00 77.69 73 GLU A N 1
ATOM 567 C CA . GLU A 1 73 ? 19.480 -1.828 -30.714 1.00 77.69 73 GLU A CA 1
ATOM 568 C C . GLU A 1 73 ? 19.615 -0.952 -29.456 1.00 77.69 73 GLU A C 1
ATOM 570 O O . GLU A 1 73 ? 18.766 -0.977 -28.554 1.00 77.69 73 GLU A O 1
ATOM 575 N N . ARG A 1 74 ? 20.689 -0.159 -29.355 1.00 71.75 74 ARG A N 1
ATOM 576 C CA . ARG A 1 74 ? 20.988 0.670 -28.182 1.00 71.75 74 ARG A CA 1
ATOM 577 C C . ARG A 1 74 ? 20.668 2.145 -28.440 1.00 71.75 74 ARG A C 1
ATOM 579 O O . ARG A 1 74 ? 21.066 2.728 -29.439 1.00 71.75 74 ARG A O 1
ATOM 586 N N . GLY A 1 75 ? 19.989 2.789 -27.486 1.00 65.06 75 GLY A N 1
ATOM 587 C CA . GLY A 1 75 ? 19.708 4.236 -27.545 1.00 65.06 75 GLY A CA 1
ATOM 588 C C . GLY A 1 75 ? 18.611 4.641 -28.540 1.00 65.06 75 GLY A C 1
ATOM 589 O O . GLY A 1 75 ? 18.551 5.792 -28.964 1.00 65.06 75 GLY A O 1
ATOM 590 N N . CYS A 1 76 ? 17.741 3.704 -28.910 1.00 71.25 76 CYS A N 1
ATOM 591 C CA . CYS A 1 76 ? 16.643 3.908 -29.845 1.00 71.25 76 CYS A CA 1
ATOM 592 C C . CYS A 1 76 ? 15.538 4.799 -29.269 1.00 71.25 76 CYS A C 1
ATOM 594 O O . CYS A 1 76 ? 14.848 4.408 -28.329 1.00 71.25 76 CYS A O 1
ATOM 596 N N . ALA A 1 77 ? 15.325 5.976 -29.865 1.00 62.34 77 ALA A N 1
ATOM 597 C CA . ALA A 1 77 ? 14.240 6.883 -29.478 1.00 62.34 77 ALA A CA 1
ATOM 598 C C . ALA A 1 77 ? 12.839 6.327 -29.809 1.00 62.34 77 ALA A C 1
ATOM 600 O O . ALA A 1 77 ? 11.871 6.716 -29.163 1.00 62.34 77 ALA A O 1
ATOM 601 N N . ASN A 1 78 ? 12.756 5.398 -30.772 1.00 64.25 78 ASN A N 1
ATOM 602 C CA . ASN A 1 78 ? 11.510 4.811 -31.281 1.00 64.25 78 ASN A CA 1
ATOM 603 C C . ASN A 1 78 ? 11.095 3.508 -30.576 1.00 64.25 78 ASN A C 1
ATOM 605 O O . ASN A 1 78 ? 10.085 2.914 -30.943 1.00 64.25 78 ASN A O 1
ATOM 609 N N . ARG A 1 79 ? 11.844 3.055 -29.562 1.00 68.50 79 ARG A N 1
ATOM 610 C CA . ARG A 1 79 ? 11.473 1.899 -28.737 1.00 68.50 79 ARG A CA 1
ATOM 611 C C . ARG A 1 79 ? 10.924 2.382 -27.392 1.00 68.50 79 ARG A C 1
ATOM 613 O O . ARG A 1 79 ? 11.507 3.316 -26.833 1.00 68.50 79 ARG A O 1
ATOM 620 N N . PRO A 1 80 ? 9.865 1.758 -26.841 1.00 71.44 80 PRO A N 1
ATOM 621 C CA . PRO A 1 80 ? 9.391 2.113 -25.510 1.00 71.44 80 PRO A CA 1
ATOM 622 C C . PRO A 1 80 ? 10.519 1.947 -24.474 1.00 71.44 80 PRO A C 1
ATOM 624 O O . PRO A 1 80 ? 11.347 1.039 -24.620 1.00 71.44 80 PRO A O 1
ATOM 627 N N . PRO A 1 81 ? 10.572 2.797 -23.430 1.00 74.69 81 PRO A N 1
ATOM 628 C CA . PRO A 1 81 ? 11.641 2.757 -22.440 1.00 74.69 81 PRO A CA 1
ATOM 629 C C . PRO A 1 81 ? 11.680 1.423 -21.698 1.00 74.69 81 PRO A C 1
ATOM 631 O O . PRO A 1 81 ? 10.639 0.801 -21.461 1.00 74.69 81 PRO A O 1
ATOM 634 N N . ASP A 1 82 ? 12.863 1.027 -21.232 1.00 77.31 82 ASP A N 1
ATOM 635 C CA . ASP A 1 82 ? 12.983 -0.124 -20.336 1.00 77.31 82 ASP A CA 1
ATOM 636 C C . ASP A 1 82 ? 12.102 0.054 -19.091 1.00 77.31 82 ASP A C 1
ATOM 638 O O . ASP A 1 82 ? 12.021 1.139 -18.511 1.00 77.31 82 ASP A O 1
ATOM 642 N N . VAL A 1 83 ? 11.469 -1.038 -18.650 1.00 80.62 83 VAL A N 1
ATOM 643 C CA . VAL A 1 83 ? 10.640 -1.025 -17.439 1.00 80.62 83 VAL A CA 1
ATOM 644 C C . VAL A 1 83 ? 11.512 -0.624 -16.238 1.00 80.62 83 VAL A C 1
ATOM 646 O O . VAL A 1 83 ? 12.514 -1.300 -15.962 1.00 80.62 83 VAL A O 1
ATOM 649 N N . PRO A 1 84 ? 11.161 0.448 -15.501 1.00 79.56 84 PRO A N 1
ATOM 650 C CA . PRO A 1 84 ? 11.943 0.897 -14.359 1.00 79.56 84 PRO A CA 1
ATOM 651 C C . PRO A 1 84 ? 11.880 -0.131 -13.226 1.00 79.56 84 PRO A C 1
ATOM 653 O O . PRO A 1 84 ? 10.829 -0.701 -12.933 1.00 79.56 84 PRO A O 1
ATOM 656 N N . ARG A 1 85 ? 13.002 -0.352 -12.538 1.00 84.25 85 ARG A N 1
ATOM 657 C CA . ARG A 1 85 ? 13.023 -1.151 -11.306 1.00 84.25 85 ARG A CA 1
ATOM 658 C C . ARG A 1 85 ? 12.647 -0.257 -10.139 1.00 84.25 85 ARG A C 1
ATOM 660 O O . ARG A 1 85 ? 13.382 0.687 -9.866 1.00 84.25 85 ARG A O 1
ATOM 667 N N . LEU A 1 86 ? 11.544 -0.568 -9.467 1.00 87.06 86 LEU A N 1
ATOM 668 C CA . LEU A 1 86 ? 10.995 0.227 -8.374 1.00 87.06 86 LEU A CA 1
ATOM 669 C C . LEU A 1 86 ? 11.396 -0.358 -7.015 1.00 87.06 86 LEU A C 1
ATOM 6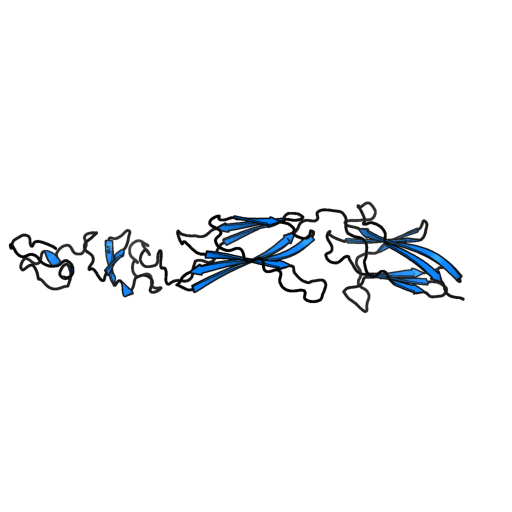71 O O . LEU A 1 86 ? 11.260 -1.557 -6.792 1.00 87.06 86 LEU A O 1
ATOM 675 N N . THR A 1 87 ? 11.864 0.497 -6.110 1.00 89.12 87 THR A N 1
ATOM 676 C CA . THR A 1 87 ? 12.147 0.157 -4.712 1.00 89.12 87 THR A CA 1
ATOM 677 C C . THR A 1 87 ? 11.411 1.140 -3.816 1.00 89.12 87 THR A C 1
ATOM 679 O O . THR A 1 87 ? 11.610 2.354 -3.931 1.00 89.12 87 THR A O 1
ATOM 682 N N . VAL A 1 88 ? 10.583 0.616 -2.913 1.00 90.81 88 VAL A N 1
ATOM 683 C CA . VAL A 1 88 ? 9.785 1.410 -1.974 1.00 90.81 88 VAL A CA 1
ATOM 684 C C . VAL A 1 88 ? 10.183 1.077 -0.542 1.00 90.81 88 VAL A C 1
ATOM 686 O O . VAL A 1 88 ? 10.191 -0.088 -0.151 1.00 90.81 88 VAL A O 1
ATOM 689 N N . THR A 1 89 ? 10.473 2.110 0.245 1.00 92.56 89 THR A N 1
ATOM 690 C CA . THR A 1 89 ? 10.752 1.997 1.679 1.00 92.56 89 THR A CA 1
ATOM 691 C C . THR A 1 89 ? 9.672 2.752 2.454 1.00 92.56 89 THR A C 1
ATOM 693 O O . THR A 1 89 ? 9.712 3.986 2.497 1.00 92.56 89 THR A O 1
ATOM 696 N N . PRO A 1 90 ? 8.687 2.054 3.044 1.00 90.25 90 PRO A N 1
ATOM 697 C CA . PRO A 1 90 ? 7.624 2.702 3.797 1.00 90.25 90 PRO A CA 1
ATOM 698 C C . PRO A 1 90 ? 8.099 3.181 5.171 1.00 90.25 90 PRO A C 1
ATOM 700 O O . PRO A 1 90 ? 8.917 2.546 5.836 1.00 90.25 90 PRO A O 1
ATOM 703 N N . ALA A 1 91 ? 7.517 4.286 5.615 1.00 88.00 91 ALA A N 1
ATOM 704 C CA . ALA A 1 91 ? 7.567 4.782 6.980 1.00 88.00 91 ALA A CA 1
ATOM 705 C C . ALA A 1 91 ? 6.133 5.014 7.479 1.00 88.00 91 ALA A C 1
ATOM 707 O O . ALA A 1 91 ? 5.162 4.628 6.826 1.00 88.00 91 ALA A O 1
ATOM 708 N N . ALA A 1 92 ? 5.984 5.600 8.666 1.00 82.75 92 ALA A N 1
ATOM 709 C CA . ALA A 1 92 ? 4.673 5.708 9.290 1.00 82.75 92 ALA A CA 1
ATOM 710 C C . ALA A 1 92 ? 3.743 6.707 8.580 1.00 82.75 92 ALA A C 1
ATOM 712 O O . ALA A 1 92 ? 2.565 6.442 8.407 1.00 82.75 92 ALA A O 1
ATOM 713 N N . THR A 1 93 ? 4.261 7.843 8.114 1.00 82.50 93 THR A N 1
ATOM 714 C CA . THR A 1 93 ? 3.473 8.883 7.411 1.00 82.50 93 THR A CA 1
ATOM 715 C C . THR A 1 93 ? 4.141 9.356 6.118 1.00 82.50 93 THR A C 1
ATOM 717 O O . THR A 1 93 ? 3.810 10.399 5.546 1.00 82.50 93 THR A O 1
ATOM 720 N N . SER A 1 94 ? 5.110 8.581 5.643 1.00 85.88 94 SER A N 1
ATOM 721 C CA . SER A 1 94 ? 5.897 8.862 4.451 1.00 85.88 94 SER A CA 1
ATOM 722 C C . SER A 1 94 ? 6.355 7.563 3.800 1.00 85.88 94 SER A C 1
ATOM 724 O O . SER A 1 94 ? 6.281 6.491 4.402 1.00 85.88 94 SER A O 1
ATOM 726 N N . ALA A 1 95 ? 6.817 7.648 2.559 1.00 88.88 95 ALA A N 1
ATOM 727 C CA . ALA A 1 95 ? 7.467 6.537 1.883 1.00 88.88 95 ALA A CA 1
ATOM 728 C C . ALA A 1 95 ? 8.535 7.063 0.927 1.00 88.88 95 ALA A C 1
ATOM 730 O O . ALA A 1 95 ? 8.273 7.954 0.115 1.00 88.88 95 ALA A O 1
ATOM 731 N N . SER A 1 96 ? 9.728 6.486 1.000 1.00 89.00 96 SER A N 1
ATOM 732 C CA . SER A 1 96 ? 10.794 6.778 0.049 1.00 89.00 96 SER A CA 1
ATOM 733 C C . SER A 1 96 ? 10.634 5.872 -1.163 1.00 89.00 96 SER A C 1
ATOM 735 O O . SER A 1 96 ? 10.727 4.650 -1.044 1.00 89.00 96 SER A O 1
ATOM 737 N N . VAL A 1 97 ? 10.422 6.459 -2.335 1.00 88.19 97 VAL A N 1
ATOM 738 C CA . VAL A 1 97 ? 10.296 5.733 -3.601 1.00 88.19 97 VAL A CA 1
ATOM 739 C C . VAL A 1 97 ? 11.526 6.023 -4.445 1.00 88.19 97 VAL A C 1
ATOM 741 O O . VAL A 1 97 ? 11.868 7.178 -4.681 1.00 88.19 97 VAL A O 1
ATOM 744 N N . SER A 1 98 ? 12.208 4.983 -4.906 1.00 86.69 98 SER A N 1
ATOM 745 C CA . SER A 1 98 ? 13.379 5.106 -5.778 1.00 86.69 98 SER A CA 1
ATOM 746 C C . SER A 1 98 ? 13.266 4.167 -6.961 1.00 86.69 98 SER A C 1
ATOM 748 O O . SER A 1 98 ? 12.650 3.107 -6.855 1.00 86.69 98 SER A O 1
ATOM 750 N N . TRP A 1 99 ? 13.841 4.555 -8.093 1.00 84.38 99 TRP A N 1
ATOM 751 C CA . TRP A 1 99 ? 13.812 3.736 -9.296 1.00 84.38 99 TRP A CA 1
ATOM 752 C C . TRP A 1 99 ? 15.151 3.744 -10.016 1.00 84.38 99 TRP A C 1
ATOM 754 O O . TRP A 1 99 ? 15.851 4.751 -10.057 1.00 84.38 99 TRP A O 1
ATOM 764 N N . THR A 1 100 ? 15.503 2.602 -10.600 1.00 76.44 100 THR A N 1
ATOM 765 C CA . THR A 1 100 ? 16.726 2.438 -11.396 1.00 76.44 100 THR A CA 1
ATOM 766 C C . THR A 1 100 ? 16.395 1.936 -12.796 1.00 76.44 100 THR A C 1
ATOM 768 O O . THR A 1 100 ? 15.458 1.157 -12.989 1.00 76.44 100 THR A O 1
ATOM 771 N N . TRP A 1 101 ? 17.171 2.389 -13.778 1.00 71.56 101 TRP A N 1
ATOM 772 C CA . TRP A 1 101 ? 17.103 1.961 -15.175 1.00 71.56 101 TRP A CA 1
ATOM 773 C C . TRP A 1 101 ? 18.385 1.229 -15.562 1.00 71.56 101 TRP A C 1
ATOM 775 O O . TRP A 1 101 ? 19.420 1.373 -14.910 1.00 71.56 101 TRP A O 1
ATOM 785 N N . ARG A 1 102 ? 18.316 0.410 -16.615 1.00 61.12 102 ARG A N 1
ATOM 786 C CA . ARG A 1 102 ? 19.459 -0.405 -17.042 1.00 61.12 102 ARG A CA 1
ATOM 787 C C . ARG A 1 102 ? 20.435 0.336 -17.966 1.00 61.12 102 ARG A C 1
ATOM 789 O O . ARG A 1 102 ? 21.597 -0.050 -17.982 1.00 61.12 102 ARG A O 1
ATOM 796 N N . THR A 1 103 ? 20.028 1.399 -18.673 1.00 54.12 103 THR A N 1
ATOM 797 C CA . THR A 1 103 ? 20.910 2.160 -19.594 1.00 54.12 103 THR A CA 1
ATOM 798 C C . THR A 1 103 ? 20.491 3.624 -19.795 1.00 54.12 103 THR A C 1
ATOM 800 O O . THR A 1 103 ? 19.333 3.952 -19.566 1.00 54.12 103 THR A O 1
ATOM 803 N N . GLU A 1 104 ? 21.430 4.468 -20.251 1.00 50.56 104 GLU A N 1
ATOM 804 C CA . GLU A 1 104 ? 21.380 5.923 -20.538 1.00 50.56 104 GLU A CA 1
ATOM 805 C C . GLU A 1 104 ? 20.215 6.408 -21.434 1.00 50.56 104 GLU A C 1
ATOM 807 O O . GLU A 1 104 ? 20.412 6.918 -22.534 1.00 50.56 104 GLU A O 1
ATOM 812 N N . GLN A 1 105 ? 18.976 6.263 -20.977 1.00 54.47 105 GLN A N 1
ATOM 813 C CA . GLN A 1 105 ? 17.796 6.805 -21.644 1.00 54.47 105 GLN A CA 1
ATOM 814 C C . GLN A 1 105 ? 17.258 7.983 -20.827 1.00 54.47 105 GLN A C 1
ATOM 816 O O . GLN A 1 105 ? 17.001 7.856 -19.631 1.00 54.47 105 GLN A O 1
ATOM 821 N N . PHE A 1 106 ? 17.092 9.140 -21.469 1.00 52.75 106 PHE A N 1
ATOM 822 C CA . PHE A 1 106 ? 16.424 10.299 -20.881 1.00 52.75 106 PHE A CA 1
ATOM 823 C C . PHE A 1 106 ? 14.916 10.158 -21.123 1.00 52.75 106 PHE A C 1
ATOM 825 O O . PHE A 1 106 ? 14.462 10.287 -22.257 1.00 52.75 106 PHE A O 1
ATOM 832 N N . PHE A 1 107 ? 14.133 9.877 -20.082 1.00 62.81 107 PHE A N 1
ATOM 833 C CA . PHE A 1 107 ? 12.674 9.758 -20.176 1.00 62.81 107 PHE A CA 1
ATOM 834 C C . PHE A 1 107 ? 11.981 10.620 -19.126 1.00 62.81 107 PHE A C 1
ATOM 836 O O . PHE A 1 107 ? 12.516 10.898 -18.050 1.00 62.81 107 PHE A O 1
ATOM 843 N N . ASN A 1 108 ? 10.761 11.046 -19.443 1.00 62.09 108 ASN A N 1
ATOM 844 C CA . ASN A 1 108 ? 9.918 11.715 -18.469 1.00 62.09 108 ASN A CA 1
ATOM 845 C C . ASN A 1 108 ? 9.300 10.666 -17.548 1.00 62.09 108 ASN A C 1
ATOM 847 O O . ASN A 1 108 ? 8.652 9.725 -18.005 1.00 62.09 108 ASN A O 1
ATOM 851 N N . VAL A 1 109 ? 9.489 10.855 -16.244 1.00 61.94 109 VAL A N 1
ATOM 852 C CA . VAL A 1 109 ? 8.870 10.009 -15.228 1.00 61.94 109 VAL A CA 1
ATOM 853 C C . VAL A 1 109 ? 7.623 10.681 -14.694 1.00 61.94 109 VAL A C 1
ATOM 855 O O . VAL A 1 109 ? 7.662 11.864 -14.351 1.00 61.94 109 VAL A O 1
ATOM 858 N N . THR A 1 110 ? 6.535 9.917 -14.615 1.00 66.81 110 THR A N 1
ATOM 859 C CA . THR A 1 110 ? 5.360 10.288 -13.823 1.00 66.81 110 THR A CA 1
ATOM 860 C C . THR A 1 110 ? 5.148 9.269 -12.721 1.00 66.81 110 THR A C 1
ATOM 862 O O . THR A 1 110 ? 5.133 8.069 -12.983 1.00 66.81 110 THR A O 1
ATOM 865 N N . LEU A 1 111 ? 4.988 9.747 -11.489 1.00 67.50 111 LEU A N 1
ATOM 866 C CA . LEU A 1 111 ? 4.533 8.916 -10.382 1.00 67.50 111 LEU A CA 1
ATOM 867 C C . LEU A 1 111 ? 3.016 9.058 -10.247 1.00 67.50 111 LEU A C 1
ATOM 869 O O . LEU A 1 111 ? 2.496 10.163 -10.365 1.00 67.50 111 LEU A O 1
ATOM 873 N N . ALA A 1 112 ? 2.321 7.956 -9.995 1.00 68.19 112 ALA A N 1
ATOM 874 C CA . ALA A 1 112 ? 0.932 7.951 -9.554 1.00 68.19 112 ALA A CA 1
ATOM 875 C C . ALA A 1 112 ? 0.840 7.170 -8.247 1.00 68.19 112 ALA A C 1
ATOM 877 O O . ALA A 1 112 ? 1.414 6.087 -8.143 1.00 68.19 112 ALA A O 1
ATOM 878 N N . MET A 1 113 ? 0.100 7.692 -7.274 1.00 71.88 113 MET A N 1
ATOM 879 C CA . MET A 1 113 ? -0.164 7.009 -6.013 1.00 71.88 113 MET A CA 1
ATOM 880 C C . MET A 1 113 ? -1.664 6.973 -5.753 1.00 71.88 113 MET A C 1
ATOM 882 O O . MET A 1 113 ? -2.362 7.955 -5.995 1.00 71.88 113 MET A O 1
ATOM 886 N N . LYS A 1 114 ? -2.144 5.843 -5.238 1.00 72.50 114 LYS A N 1
ATOM 887 C CA . LYS A 1 114 ? -3.517 5.677 -4.759 1.00 72.50 114 LYS A CA 1
ATOM 888 C C . LYS A 1 114 ? -3.526 4.912 -3.442 1.00 72.50 114 LYS A C 1
ATOM 890 O O . LYS A 1 114 ? -2.786 3.943 -3.300 1.00 72.50 114 LYS A O 1
ATOM 895 N N . SER A 1 115 ? -4.355 5.322 -2.491 1.00 68.06 115 SER A N 1
ATOM 896 C CA . SER A 1 115 ? -4.660 4.500 -1.316 1.00 68.06 115 SER A CA 1
ATOM 897 C C . SER A 1 115 ? -5.669 3.419 -1.690 1.00 68.06 115 SER A C 1
ATOM 899 O O . SER A 1 115 ? -6.554 3.657 -2.517 1.00 68.06 115 SER A O 1
ATOM 901 N N . ARG A 1 116 ? -5.572 2.244 -1.072 1.00 63.66 116 ARG A N 1
ATOM 902 C CA . ARG A 1 116 ? -6.589 1.203 -1.216 1.00 63.66 116 ARG A CA 1
ATOM 903 C C . ARG A 1 116 ? -7.809 1.525 -0.351 1.00 63.66 116 ARG A C 1
ATOM 905 O O . ARG A 1 116 ? -7.700 1.763 0.847 1.00 63.66 116 ARG A O 1
ATOM 91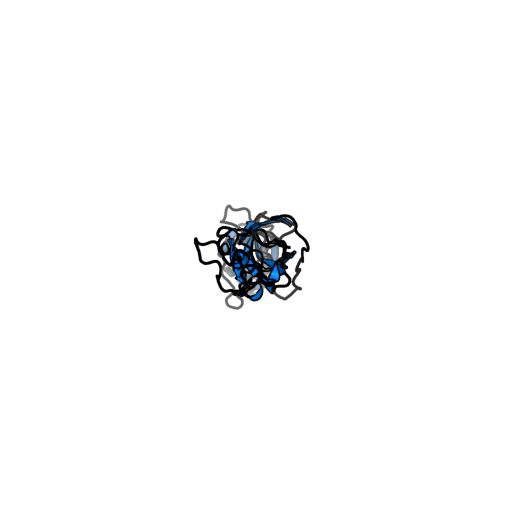2 N N . GLU A 1 117 ? -8.981 1.549 -0.981 1.00 60.03 117 GLU A N 1
ATOM 913 C CA . GLU A 1 117 ? -10.267 1.872 -0.351 1.00 60.03 117 GLU A CA 1
ATOM 914 C C . GLU A 1 117 ? -10.890 0.631 0.317 1.00 60.03 117 GLU A C 1
ATOM 916 O O . GLU A 1 117 ? -11.951 0.166 -0.093 1.00 60.03 117 GLU A O 1
ATOM 921 N N . ASP A 1 118 ? -10.254 0.070 1.351 1.00 54.53 118 ASP A N 1
ATOM 922 C CA . ASP A 1 118 ? -10.858 -1.043 2.113 1.00 54.53 118 ASP A CA 1
ATOM 923 C C . ASP A 1 118 ? -11.947 -0.562 3.115 1.00 54.53 118 ASP A C 1
ATOM 925 O O . ASP A 1 118 ? -12.594 -1.371 3.777 1.00 54.53 118 ASP A O 1
ATOM 929 N N . CYS A 1 119 ? -12.205 0.754 3.194 1.00 54.59 119 CYS A N 1
ATOM 930 C CA . CYS A 1 119 ? -13.365 1.372 3.854 1.00 54.59 119 CYS A CA 1
ATOM 931 C C . CYS A 1 119 ? -14.074 2.340 2.864 1.00 54.59 119 CYS A C 1
ATOM 933 O O . CYS A 1 119 ? -13.548 3.409 2.575 1.00 54.59 119 CYS A O 1
ATOM 935 N N . ALA A 1 120 ? -15.234 1.966 2.304 1.00 44.00 120 ALA A N 1
ATOM 936 C CA . ALA A 1 120 ? -15.926 2.619 1.162 1.00 44.00 120 ALA A CA 1
ATOM 937 C C . ALA A 1 120 ? -16.635 3.979 1.466 1.00 44.00 120 ALA A C 1
ATOM 939 O O . ALA A 1 120 ? -16.818 4.289 2.643 1.00 44.00 120 ALA A O 1
ATOM 940 N N . PRO A 1 121 ? -17.172 4.751 0.474 1.00 50.00 121 PRO A N 1
ATOM 941 C CA . PRO A 1 121 ? -17.063 4.648 -0.987 1.00 50.00 121 PRO A CA 1
ATOM 942 C C . PRO A 1 121 ? -16.250 5.793 -1.637 1.00 50.00 121 PRO A C 1
ATOM 944 O O . PRO A 1 121 ? -16.303 6.938 -1.192 1.00 50.00 121 PRO A O 1
ATOM 947 N N . LYS A 1 122 ? -15.573 5.458 -2.747 1.00 49.38 122 LYS A N 1
ATOM 948 C CA . LYS A 1 122 ? -15.016 6.322 -3.806 1.00 49.38 122 LYS A CA 1
ATOM 949 C C . LYS A 1 122 ? -14.955 7.816 -3.492 1.00 49.38 122 LYS A C 1
ATOM 951 O O . LYS A 1 122 ? -15.883 8.566 -3.813 1.00 49.38 122 LYS A O 1
ATOM 956 N N . LYS A 1 123 ? -13.803 8.272 -3.007 1.00 39.09 123 LYS A N 1
ATOM 957 C CA . LYS A 1 123 ? -13.405 9.677 -3.154 1.00 39.09 123 LYS A CA 1
ATOM 958 C C . LYS A 1 123 ? -12.104 9.739 -3.931 1.00 39.09 123 LYS A C 1
ATOM 960 O O . LYS A 1 123 ? -11.029 9.733 -3.352 1.00 39.09 123 LYS A O 1
ATOM 965 N N . THR A 1 124 ? -12.294 9.810 -5.251 1.00 40.53 124 THR A N 1
ATOM 966 C CA . THR A 1 124 ? -11.400 10.377 -6.271 1.00 40.53 124 THR A CA 1
ATOM 967 C C . THR A 1 124 ? -9.922 10.253 -5.957 1.00 40.53 124 THR A C 1
ATOM 969 O O . THR A 1 124 ? -9.378 11.073 -5.220 1.00 40.53 124 THR A O 1
ATOM 972 N N . ASP A 1 125 ? -9.316 9.257 -6.606 1.00 43.84 125 ASP A N 1
ATOM 973 C CA . ASP A 1 125 ? -7.899 9.146 -6.922 1.00 43.84 125 ASP A CA 1
ATOM 974 C C . ASP A 1 125 ? -7.165 10.489 -6.761 1.00 43.84 125 ASP A C 1
ATOM 976 O O . ASP A 1 125 ? -7.169 11.337 -7.657 1.00 43.84 125 ASP A O 1
ATOM 980 N N . ALA A 1 126 ? -6.531 10.703 -5.607 1.00 43.97 126 ALA A N 1
ATOM 981 C CA . ALA A 1 126 ? -5.581 11.791 -5.436 1.00 43.97 126 ALA A CA 1
ATOM 982 C C . ALA A 1 126 ? -4.289 11.387 -6.156 1.00 43.97 126 ALA A C 1
ATOM 984 O O . ALA A 1 126 ? -3.263 11.127 -5.529 1.00 43.97 126 ALA A O 1
ATOM 985 N N . VAL A 1 127 ? -4.363 11.271 -7.486 1.00 47.72 127 VAL A N 1
ATOM 986 C CA . VAL A 1 127 ? -3.199 10.995 -8.319 1.00 47.72 127 VAL A CA 1
ATOM 987 C C . VAL A 1 127 ? -2.325 12.236 -8.282 1.00 47.72 127 VAL A C 1
ATOM 989 O O . VAL A 1 127 ? -2.520 13.192 -9.030 1.00 47.72 127 VAL A O 1
ATOM 992 N N . GLN A 1 128 ? -1.362 12.250 -7.370 1.00 53.47 128 GLN A N 1
ATOM 993 C CA . GLN A 1 128 ? -0.296 13.236 -7.421 1.00 53.47 128 GLN A CA 1
ATOM 994 C C . GLN A 1 128 ? 0.613 12.866 -8.591 1.00 53.47 128 GLN A C 1
ATOM 996 O O . GLN A 1 128 ? 1.453 11.981 -8.467 1.00 53.47 128 GLN A O 1
ATOM 1001 N N . HIS A 1 129 ? 0.402 13.519 -9.735 1.00 51.41 129 HIS A N 1
ATOM 1002 C CA . HIS A 1 129 ? 1.271 13.414 -10.901 1.00 51.41 129 HIS A CA 1
ATOM 1003 C C . HIS A 1 129 ? 2.513 14.282 -10.688 1.00 51.41 129 HIS A C 1
ATOM 1005 O O . HIS A 1 129 ? 2.439 15.510 -10.681 1.00 51.41 129 HIS A O 1
ATOM 1011 N N . PHE A 1 130 ? 3.669 13.647 -10.521 1.00 53.75 130 PHE A N 1
ATOM 1012 C CA . PHE A 1 130 ? 4.952 14.349 -10.469 1.00 53.75 130 PHE A CA 1
ATOM 1013 C C . PHE A 1 130 ? 5.598 14.314 -11.850 1.00 53.75 130 PHE A C 1
ATOM 1015 O O . PHE A 1 130 ? 5.873 13.233 -12.349 1.00 53.75 130 PHE A O 1
ATOM 1022 N N . HIS A 1 131 ? 5.847 15.471 -12.464 1.00 49.84 131 HIS A N 1
ATOM 1023 C CA . HIS A 1 131 ? 6.499 15.564 -13.772 1.00 49.84 131 HIS A CA 1
ATOM 1024 C C . HIS A 1 131 ? 7.973 15.965 -13.625 1.00 49.84 131 HIS A C 1
ATOM 1026 O O . HIS A 1 131 ? 8.300 16.818 -12.803 1.00 49.84 131 HIS A O 1
ATOM 1032 N N . LYS A 1 132 ? 8.842 15.416 -14.487 1.00 52.25 132 LYS A N 1
ATOM 1033 C CA . LYS A 1 132 ? 10.260 15.812 -14.644 1.00 52.25 132 LYS A CA 1
ATOM 1034 C C . LYS A 1 132 ? 11.138 15.571 -13.410 1.00 52.25 132 LYS A C 1
ATOM 1036 O O . LYS A 1 132 ? 11.890 16.443 -12.981 1.00 52.25 132 LYS A O 1
ATOM 1041 N N . LEU A 1 133 ? 11.082 14.364 -12.858 1.00 53.75 133 LEU A N 1
ATOM 1042 C CA . LEU A 1 133 ? 12.028 13.953 -11.824 1.00 53.75 133 LEU A CA 1
ATOM 1043 C C . LEU A 1 133 ? 13.375 13.619 -12.481 1.00 53.75 133 LEU A C 1
ATOM 1045 O O . LEU A 1 133 ? 13.565 12.528 -13.005 1.00 53.75 133 LEU A O 1
ATOM 1049 N N . SER A 1 134 ? 14.314 14.568 -12.459 1.00 51.16 134 SER A N 1
ATOM 1050 C CA . SER A 1 134 ? 15.716 14.339 -12.849 1.00 51.16 134 SER A CA 1
ATOM 1051 C C . SER A 1 134 ? 16.488 13.501 -11.819 1.00 51.16 134 SER A C 1
ATOM 1053 O O . SER A 1 134 ? 17.658 13.185 -12.016 1.00 51.16 134 SER A O 1
ATOM 1055 N N . THR A 1 135 ? 15.851 13.170 -10.695 1.00 58.03 135 THR A N 1
ATOM 1056 C CA . THR A 1 135 ? 16.407 12.385 -9.596 1.00 58.03 135 THR A CA 1
ATOM 1057 C C . THR A 1 135 ? 15.740 11.018 -9.532 1.00 58.03 135 THR A C 1
ATOM 1059 O O . THR A 1 135 ? 14.518 10.919 -9.519 1.00 58.03 135 THR A O 1
ATOM 1062 N N . ALA A 1 136 ? 16.546 9.961 -9.407 1.00 71.44 136 ALA A N 1
ATOM 1063 C CA . ALA A 1 136 ? 16.137 8.556 -9.270 1.00 71.44 136 ALA A CA 1
ATOM 1064 C C . ALA A 1 136 ? 15.383 8.224 -7.954 1.00 71.44 136 ALA A C 1
ATOM 1066 O O . ALA A 1 136 ? 15.329 7.067 -7.531 1.00 71.44 136 ALA A O 1
ATOM 1067 N N . LYS A 1 137 ? 14.863 9.242 -7.255 1.00 77.31 137 LYS A N 1
ATOM 1068 C CA . LYS A 1 137 ? 14.239 9.138 -5.935 1.00 77.31 137 LYS A CA 1
ATOM 1069 C C . LYS A 1 137 ? 13.229 10.266 -5.701 1.00 77.31 137 LYS A C 1
ATOM 1071 O O . LYS A 1 137 ? 13.484 11.411 -6.075 1.00 77.31 137 LYS A O 1
ATOM 1076 N N . LEU A 1 138 ? 12.129 9.938 -5.027 1.00 82.00 138 LEU A N 1
ATOM 1077 C CA . LEU A 1 138 ? 11.101 10.848 -4.530 1.00 82.00 138 LEU A CA 1
ATOM 1078 C C . LEU A 1 138 ? 10.696 10.450 -3.103 1.00 82.00 138 LEU A C 1
ATOM 1080 O O . LEU A 1 138 ? 10.542 9.271 -2.795 1.00 82.00 138 LEU A O 1
ATOM 1084 N N . GLU A 1 139 ? 10.504 11.443 -2.239 1.00 85.19 139 GLU A N 1
ATOM 1085 C CA . GLU A 1 139 ? 9.954 11.252 -0.896 1.00 85.19 139 GLU A CA 1
ATOM 1086 C C . GLU A 1 139 ? 8.469 11.609 -0.900 1.00 85.19 139 GLU A C 1
ATOM 1088 O O . GLU A 1 139 ? 8.090 12.761 -1.124 1.00 85.19 139 GLU A O 1
ATOM 1093 N N . LEU A 1 140 ? 7.625 10.616 -0.643 1.00 85.19 140 LEU A N 1
ATOM 1094 C CA . LEU A 1 140 ? 6.200 10.804 -0.417 1.00 85.19 140 LEU A CA 1
ATOM 1095 C C . LEU A 1 140 ? 5.992 11.187 1.042 1.00 85.19 140 LEU A C 1
ATOM 1097 O O . LEU A 1 140 ? 6.508 10.524 1.936 1.00 85.19 140 LEU A O 1
ATOM 1101 N N . THR A 1 141 ? 5.231 12.246 1.292 1.00 83.00 141 THR A N 1
ATOM 1102 C CA . THR A 1 141 ? 4.938 12.742 2.645 1.00 83.00 141 THR A CA 1
ATOM 1103 C C . THR A 1 141 ? 3.435 12.895 2.832 1.00 83.00 141 THR A C 1
ATOM 1105 O O . THR A 1 141 ? 2.683 12.836 1.861 1.00 83.00 141 THR A O 1
ATOM 1108 N N . GLN A 1 142 ? 2.996 13.100 4.078 1.00 80.12 142 GLN A N 1
ATOM 1109 C CA . GLN A 1 142 ? 1.579 13.274 4.425 1.00 80.12 142 GLN A CA 1
ATOM 1110 C C . GLN A 1 142 ? 0.717 12.039 4.095 1.00 80.12 142 GLN A C 1
ATOM 1112 O O . GLN A 1 142 ? -0.474 12.160 3.814 1.00 80.12 142 GLN A O 1
ATOM 1117 N N . LEU A 1 143 ? 1.317 10.846 4.137 1.00 78.88 143 LEU A N 1
ATOM 1118 C CA . LEU A 1 143 ? 0.591 9.583 4.022 1.00 78.88 143 LEU A CA 1
ATOM 1119 C C . LEU A 1 143 ? -0.098 9.243 5.346 1.00 78.88 143 LEU A C 1
ATOM 1121 O O . LEU A 1 143 ? 0.341 9.652 6.424 1.00 78.88 143 LEU A O 1
ATOM 1125 N N . GLN A 1 144 ? -1.166 8.459 5.265 1.00 76.50 144 GLN A N 1
ATOM 1126 C CA . GLN A 1 144 ? -1.828 7.884 6.428 1.00 76.50 144 GLN A CA 1
ATOM 1127 C C . GLN A 1 144 ? -1.030 6.672 6.914 1.00 76.50 144 GLN A C 1
ATOM 1129 O O . GLN A 1 144 ? -0.538 5.882 6.108 1.00 76.50 144 GLN A O 1
ATOM 1134 N N . ALA A 1 145 ? -0.902 6.528 8.232 1.00 75.75 145 ALA A N 1
ATOM 1135 C CA . ALA A 1 145 ? -0.246 5.381 8.852 1.00 75.75 145 ALA A CA 1
ATOM 1136 C C . ALA A 1 145 ? -1.070 4.103 8.706 1.00 75.75 145 ALA A C 1
ATOM 1138 O O . ALA A 1 145 ? -2.299 4.162 8.619 1.00 75.75 145 ALA A O 1
ATOM 1139 N N . TYR A 1 146 ? -0.386 2.958 8.701 1.00 76.06 146 TYR A N 1
ATOM 1140 C CA . TYR A 1 146 ? -0.995 1.631 8.596 1.00 76.06 146 TYR A CA 1
ATOM 1141 C C . TYR A 1 146 ? -2.053 1.529 7.483 1.00 76.06 146 TYR A C 1
ATOM 1143 O O . TYR A 1 146 ? -3.192 1.114 7.703 1.00 76.06 146 TYR A O 1
ATOM 1151 N N . THR A 1 147 ? -1.699 2.035 6.303 1.00 74.94 147 THR A N 1
ATOM 1152 C CA . THR A 1 147 ? -2.576 2.133 5.135 1.00 74.94 147 THR A CA 1
ATOM 1153 C C . THR A 1 147 ? -1.849 1.577 3.916 1.00 74.94 147 THR A C 1
ATOM 1155 O O . THR A 1 147 ? -0.671 1.870 3.701 1.00 74.94 147 THR A O 1
ATOM 1158 N N . GLU A 1 148 ? -2.549 0.771 3.116 1.00 80.94 148 GLU A N 1
ATOM 1159 C CA . GLU A 1 148 ? -2.014 0.227 1.869 1.00 80.94 148 GLU A CA 1
ATOM 1160 C C . GLU A 1 148 ? -2.102 1.272 0.745 1.00 80.94 148 GLU A C 1
ATOM 1162 O O . GLU A 1 148 ? -3.157 1.859 0.478 1.00 80.94 148 GLU A O 1
ATOM 1167 N N . TYR A 1 149 ? -0.983 1.480 0.060 1.00 81.75 149 TYR A N 1
ATOM 1168 C CA . TYR A 1 149 ? -0.846 2.361 -1.088 1.00 81.75 149 TYR A CA 1
ATOM 1169 C C . TYR A 1 149 ? -0.325 1.582 -2.294 1.00 81.75 149 TYR A C 1
ATOM 1171 O O . TYR A 1 149 ? 0.578 0.754 -2.191 1.00 81.75 149 TYR A O 1
ATOM 1179 N N . GLY A 1 150 ? -0.870 1.888 -3.467 1.00 84.31 150 GLY A N 1
ATOM 1180 C CA . GLY A 1 150 ? -0.307 1.494 -4.750 1.00 84.31 150 GLY A CA 1
ATOM 1181 C C . GLY A 1 150 ? 0.444 2.667 -5.358 1.00 84.31 150 GLY A C 1
ATOM 1182 O O . GLY A 1 150 ? -0.110 3.764 -5.454 1.00 84.31 150 GLY A O 1
ATOM 1183 N N . VAL A 1 151 ? 1.675 2.434 -5.798 1.00 85.00 151 VAL A N 1
ATOM 1184 C CA . VAL A 1 151 ? 2.504 3.424 -6.480 1.00 85.00 151 VAL A CA 1
ATOM 1185 C C . VAL A 1 151 ? 2.937 2.901 -7.840 1.00 85.00 151 VAL A C 1
ATOM 1187 O O . VAL A 1 151 ? 3.367 1.760 -7.962 1.00 85.00 151 VAL A O 1
ATOM 1190 N N . CYS A 1 152 ? 2.820 3.731 -8.872 1.00 83.38 152 CYS A N 1
ATOM 1191 C CA . CYS A 1 152 ? 3.236 3.402 -10.228 1.00 83.38 152 CYS A CA 1
ATOM 1192 C C . CYS A 1 152 ? 4.218 4.445 -10.749 1.00 83.38 152 CYS A C 1
ATOM 1194 O O . CYS A 1 152 ? 3.948 5.643 -10.670 1.00 83.38 152 CYS A O 1
ATOM 1196 N N . VAL A 1 153 ? 5.320 3.976 -11.320 1.00 82.88 153 VAL A N 1
ATOM 1197 C CA . VAL A 1 153 ? 6.291 4.776 -12.066 1.00 82.88 153 VAL A CA 1
ATOM 1198 C C . VAL A 1 153 ? 6.067 4.514 -13.546 1.00 82.88 153 VAL A C 1
ATOM 1200 O O . VAL A 1 153 ? 6.164 3.373 -13.994 1.00 82.88 153 VAL A O 1
ATOM 1203 N N . TYR A 1 154 ? 5.772 5.574 -14.289 1.00 79.81 154 TYR A N 1
ATOM 1204 C CA . TYR A 1 154 ? 5.625 5.558 -15.741 1.00 79.81 154 TYR A CA 1
ATOM 1205 C C . TYR A 1 154 ? 6.859 6.183 -16.375 1.00 79.81 154 TYR A C 1
ATOM 1207 O O . TYR A 1 154 ? 7.286 7.248 -15.931 1.00 79.81 154 TYR A O 1
ATOM 1215 N N . ALA A 1 155 ? 7.391 5.553 -17.414 1.00 77.81 155 ALA A N 1
ATOM 1216 C CA . ALA A 1 155 ? 8.415 6.102 -18.288 1.00 77.81 155 ALA A CA 1
ATOM 1217 C C . ALA A 1 155 ? 7.833 6.215 -19.699 1.00 77.81 155 ALA A C 1
ATOM 1219 O O . ALA A 1 155 ? 7.196 5.281 -20.180 1.00 77.81 155 ALA A O 1
ATOM 1220 N N . TYR A 1 156 ? 8.029 7.352 -20.362 1.00 75.31 156 TYR A N 1
ATOM 1221 C CA . TYR A 1 156 ? 7.553 7.549 -21.731 1.00 75.31 156 TYR A CA 1
ATOM 1222 C C . TYR A 1 156 ? 8.568 8.306 -22.591 1.00 75.31 156 TYR A C 1
ATOM 1224 O O . TYR A 1 156 ? 9.266 9.205 -22.104 1.00 75.31 156 TYR A O 1
ATOM 1232 N N . ASN A 1 157 ? 8.633 7.927 -23.867 1.00 72.00 157 ASN A N 1
ATOM 1233 C CA . ASN A 1 157 ? 9.395 8.575 -24.938 1.00 72.00 157 ASN A CA 1
ATOM 1234 C C . ASN A 1 157 ? 8.585 8.546 -26.257 1.00 72.00 157 ASN A C 1
ATOM 1236 O O . ASN A 1 157 ? 7.438 8.104 -26.270 1.00 72.00 157 ASN A O 1
ATOM 1240 N N . GLU A 1 158 ? 9.171 9.015 -27.363 1.00 73.62 158 GLU A N 1
ATOM 1241 C CA . GLU A 1 158 ? 8.540 8.983 -28.699 1.00 73.62 158 GLU A CA 1
ATOM 1242 C C . GLU A 1 158 ? 8.257 7.551 -29.199 1.00 73.62 158 GLU A C 1
ATOM 1244 O O . GLU A 1 158 ? 7.382 7.338 -30.033 1.00 73.62 158 GLU A O 1
ATOM 1249 N N . GLY A 1 159 ? 8.970 6.558 -28.663 1.00 69.50 159 GLY A N 1
ATOM 1250 C CA . GLY A 1 159 ? 8.804 5.139 -28.960 1.00 69.50 159 GLY A CA 1
ATOM 1251 C C . GLY A 1 159 ? 7.691 4.433 -28.189 1.00 69.50 159 GLY A C 1
ATOM 1252 O O . GLY A 1 159 ? 7.372 3.289 -28.507 1.00 69.50 159 GLY A O 1
ATOM 1253 N N . GLY A 1 160 ? 7.102 5.076 -27.179 1.00 74.69 160 GLY A N 1
ATOM 1254 C CA . GLY A 1 160 ? 5.985 4.541 -26.404 1.00 74.69 160 GLY A CA 1
ATOM 1255 C C . GLY A 1 160 ? 6.156 4.681 -24.893 1.00 74.69 160 GLY A C 1
ATOM 1256 O O . GLY A 1 160 ? 6.969 5.462 -24.392 1.00 74.69 160 GLY A O 1
ATOM 1257 N N . ASP A 1 161 ? 5.354 3.920 -24.151 1.00 81.25 161 ASP A N 1
ATOM 1258 C CA . ASP A 1 161 ? 5.285 3.962 -22.694 1.00 81.25 161 ASP A CA 1
ATOM 1259 C C . ASP A 1 161 ? 5.645 2.623 -22.038 1.00 81.25 161 ASP A C 1
ATOM 1261 O O . ASP A 1 161 ? 5.400 1.535 -22.561 1.00 81.25 161 ASP A O 1
ATOM 1265 N N . SER A 1 162 ? 6.227 2.708 -20.845 1.00 82.88 162 SER A N 1
ATOM 1266 C CA . SER A 1 162 ? 6.416 1.583 -19.940 1.00 82.88 162 SER A CA 1
ATOM 1267 C C . SER A 1 162 ? 6.047 1.985 -18.513 1.00 82.88 162 SER A C 1
ATOM 1269 O O . SER A 1 162 ? 6.050 3.164 -18.147 1.00 82.88 162 SER A O 1
ATOM 1271 N N . LYS A 1 163 ? 5.667 1.006 -17.684 1.00 86.88 163 LYS A N 1
ATOM 1272 C CA . LYS A 1 163 ? 5.290 1.254 -16.287 1.00 86.88 163 LYS A CA 1
ATOM 1273 C C . LYS A 1 163 ? 5.696 0.116 -15.364 1.00 86.88 163 LYS A C 1
ATOM 1275 O O . LYS A 1 163 ? 5.649 -1.044 -15.762 1.00 86.88 163 LYS A O 1
ATOM 1280 N N . GLN A 1 164 ? 5.988 0.461 -14.115 1.00 87.62 164 GLN A N 1
ATOM 1281 C CA . GLN A 1 164 ? 6.125 -0.479 -13.005 1.00 87.62 164 GLN A CA 1
ATOM 1282 C C . GLN A 1 164 ? 5.264 -0.006 -11.840 1.00 87.62 164 GLN A C 1
ATOM 1284 O O . GLN A 1 164 ? 5.326 1.165 -11.470 1.00 87.62 164 GLN A O 1
ATOM 1289 N N . CYS A 1 165 ? 4.478 -0.910 -11.258 1.00 88.25 165 CYS A N 1
ATOM 1290 C CA . CYS A 1 165 ? 3.665 -0.622 -10.083 1.00 88.25 165 CYS A CA 1
ATOM 1291 C C . CYS A 1 165 ? 4.070 -1.526 -8.921 1.00 88.25 165 CYS A C 1
ATOM 1293 O O . CYS A 1 165 ? 4.305 -2.713 -9.123 1.00 88.25 165 CYS A O 1
ATOM 1295 N N . GLU A 1 166 ? 4.095 -0.967 -7.719 1.00 89.12 166 GLU A N 1
ATOM 1296 C CA . GLU A 1 166 ? 4.331 -1.676 -6.464 1.00 89.12 166 GLU A CA 1
ATOM 1297 C C . GLU A 1 166 ? 3.237 -1.310 -5.462 1.00 89.12 166 GLU A C 1
ATOM 1299 O O . GLU A 1 166 ? 2.719 -0.189 -5.461 1.00 89.12 166 GLU A O 1
ATOM 1304 N N . VAL A 1 167 ? 2.880 -2.266 -4.610 1.00 88.81 167 VAL A N 1
ATOM 1305 C CA . VAL A 1 167 ? 1.932 -2.067 -3.511 1.00 88.81 167 VAL A CA 1
ATOM 1306 C C . VAL A 1 167 ? 2.698 -2.178 -2.201 1.00 88.81 167 VAL A C 1
ATOM 1308 O O . VAL A 1 167 ? 3.492 -3.099 -2.026 1.00 88.81 167 VAL A O 1
ATOM 1311 N N . PHE A 1 168 ? 2.481 -1.235 -1.290 1.00 87.12 168 PHE A N 1
ATOM 1312 C CA . PHE A 1 168 ? 3.154 -1.195 0.005 1.00 87.12 168 PHE A CA 1
ATOM 1313 C C . PHE A 1 168 ? 2.209 -0.720 1.111 1.00 87.12 168 PHE A C 1
ATOM 1315 O O . PHE A 1 168 ? 1.247 -0.003 0.851 1.00 87.12 168 PHE A O 1
ATOM 1322 N N . GLU A 1 169 ? 2.511 -1.080 2.356 1.00 85.25 169 GLU A N 1
ATOM 1323 C CA . GLU A 1 169 ? 1.787 -0.625 3.548 1.00 85.25 169 GLU A CA 1
ATOM 1324 C C . GLU A 1 169 ? 2.675 0.326 4.359 1.00 85.25 169 GLU A C 1
ATOM 1326 O O . GLU A 1 169 ? 3.864 0.060 4.562 1.00 85.25 169 GLU A O 1
ATOM 1331 N N . THR A 1 170 ? 2.123 1.456 4.803 1.00 83.94 170 THR A N 1
ATOM 1332 C CA . THR A 1 170 ? 2.818 2.360 5.731 1.00 83.94 170 THR A CA 1
ATOM 1333 C C . THR A 1 170 ? 2.918 1.748 7.126 1.00 83.94 170 THR A C 1
ATOM 1335 O O . THR A 1 170 ? 2.071 0.973 7.564 1.00 83.94 170 THR A O 1
ATOM 1338 N N . LEU A 1 171 ? 3.958 2.116 7.871 1.00 83.00 171 LEU A N 1
ATOM 1339 C CA . LEU A 1 171 ? 4.141 1.616 9.234 1.00 83.00 171 LEU A CA 1
ATOM 1340 C C . LEU A 1 171 ? 3.089 2.216 10.192 1.00 83.00 171 LEU A C 1
ATOM 1342 O O . LEU A 1 171 ? 2.540 3.288 9.926 1.00 83.00 171 LEU A O 1
ATOM 1346 N N . PRO A 1 172 ? 2.794 1.565 11.327 1.00 74.06 172 PRO A N 1
ATOM 1347 C CA . PRO A 1 172 ? 2.010 2.195 12.384 1.00 74.06 172 PRO A CA 1
ATOM 1348 C C . PRO A 1 172 ? 2.813 3.334 13.039 1.00 74.06 172 PRO A C 1
ATOM 1350 O O . PRO A 1 172 ? 3.962 3.138 13.428 1.00 74.06 172 PRO A O 1
ATOM 1353 N N . ASP A 1 173 ? 2.207 4.519 13.182 1.00 67.75 173 ASP A N 1
ATOM 1354 C CA . ASP A 1 173 ? 2.826 5.676 13.864 1.00 67.75 173 ASP A CA 1
ATOM 1355 C C . ASP A 1 173 ? 2.515 5.688 15.371 1.00 67.75 173 ASP A C 1
ATOM 1357 O O . ASP A 1 173 ? 3.301 6.171 16.185 1.00 67.75 173 ASP A O 1
ATOM 1361 N N . ARG A 1 174 ? 1.321 5.206 15.757 1.00 67.88 174 ARG A N 1
ATOM 1362 C CA . ARG A 1 174 ? 0.734 5.388 17.099 1.00 67.88 174 ARG A CA 1
ATOM 1363 C C . ARG A 1 174 ? -0.169 4.219 17.502 1.00 67.88 174 ARG A C 1
ATOM 1365 O O . ARG A 1 174 ? -0.389 3.290 16.732 1.00 67.88 174 ARG A O 1
ATOM 1372 N N . ALA A 1 175 ? -0.704 4.289 18.725 1.00 63.12 175 ALA A N 1
ATOM 1373 C CA . ALA A 1 175 ? -1.806 3.438 19.166 1.00 63.12 175 ALA A CA 1
ATOM 1374 C C . ALA A 1 175 ? -3.045 3.623 18.258 1.00 63.12 175 ALA A C 1
ATOM 1376 O O . ALA A 1 175 ? -3.218 4.710 17.697 1.00 63.12 175 ALA A O 1
ATOM 1377 N N . PRO A 1 176 ? -3.912 2.600 18.124 1.00 71.69 176 PRO A N 1
ATOM 1378 C CA . PRO A 1 176 ? -5.121 2.688 17.305 1.00 71.69 176 PRO A CA 1
ATOM 1379 C C . PRO A 1 176 ? -6.022 3.881 17.667 1.00 71.69 176 PRO A C 1
ATOM 1381 O O . PRO A 1 176 ? -6.077 4.295 18.827 1.00 71.69 176 PRO A O 1
ATOM 1384 N N . GLY A 1 177 ? -6.768 4.409 16.691 1.00 73.31 177 GLY A N 1
ATOM 1385 C CA . GLY A 1 177 ? -7.836 5.390 16.942 1.00 73.31 177 GLY A CA 1
ATOM 1386 C C . GLY A 1 177 ? -9.020 4.792 17.726 1.00 73.31 177 GLY A C 1
ATOM 1387 O O . GLY A 1 177 ? -9.073 3.568 17.877 1.00 73.31 177 GLY A O 1
ATOM 1388 N N . PRO A 1 178 ? -9.957 5.607 18.257 1.00 80.62 178 PRO A N 1
ATOM 1389 C CA . PRO A 1 178 ? -11.190 5.113 18.885 1.00 80.62 178 PRO A CA 1
ATOM 1390 C C . PRO A 1 178 ? -12.036 4.274 17.909 1.00 80.62 178 PRO A C 1
ATOM 1392 O O . PRO A 1 178 ? -11.834 4.327 16.697 1.00 80.62 178 PRO A O 1
ATOM 1395 N N . VAL A 1 179 ? -12.960 3.458 18.425 1.00 87.12 179 VAL A N 1
ATOM 1396 C CA . VAL A 1 179 ? -13.930 2.749 17.567 1.00 87.12 179 VAL A CA 1
ATOM 1397 C C . VAL A 1 179 ? -14.897 3.742 16.922 1.00 87.12 179 VAL A C 1
ATOM 1399 O O . VAL A 1 179 ? -15.159 4.804 17.470 1.00 87.12 179 VAL A O 1
ATOM 1402 N N . GLU A 1 180 ? -15.453 3.400 15.766 1.00 85.50 180 GLU A N 1
ATOM 1403 C CA . GLU A 1 180 ? -16.443 4.234 15.077 1.00 85.50 180 GLU A CA 1
ATOM 1404 C C . GLU A 1 180 ? -17.817 3.542 15.069 1.00 85.50 180 GLU A C 1
ATOM 1406 O O . GLU A 1 180 ? -17.915 2.332 15.277 1.00 85.50 180 GLU A O 1
ATOM 1411 N N . GLU A 1 181 ? -18.890 4.306 14.832 1.00 86.31 181 GLU A N 1
ATOM 1412 C C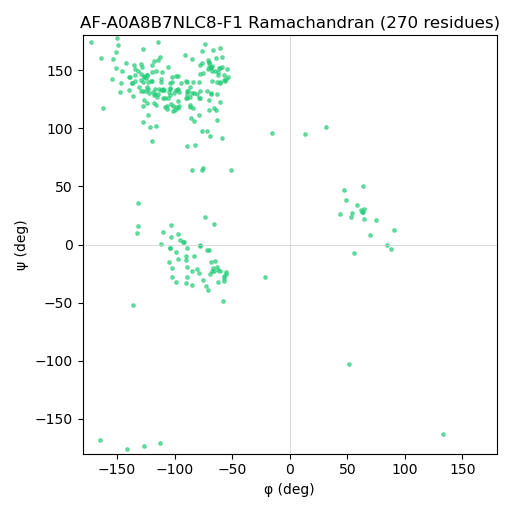A . GLU A 1 181 ? -20.278 3.804 14.744 1.00 86.31 181 GLU A CA 1
ATOM 1413 C C . GLU A 1 181 ? -20.702 2.880 15.903 1.00 86.31 181 GLU A C 1
ATOM 1415 O O . GLU A 1 181 ? -21.421 1.895 15.710 1.00 86.31 181 GLU A O 1
ATOM 1420 N N . LEU A 1 182 ? -20.262 3.192 17.128 1.00 88.62 182 LEU A N 1
ATOM 1421 C CA . LEU A 1 182 ? -20.657 2.438 18.312 1.00 88.62 182 LEU A CA 1
ATOM 1422 C C . LEU A 1 182 ? -22.168 2.577 18.549 1.00 88.62 182 LEU A C 1
ATOM 1424 O O . LEU A 1 182 ? -22.688 3.655 18.832 1.00 88.62 182 LEU A O 1
ATOM 1428 N N . THR A 1 183 ? -22.869 1.455 18.453 1.00 90.06 183 THR A N 1
ATOM 1429 C CA . THR A 1 183 ? -24.313 1.332 18.651 1.00 90.06 183 THR A CA 1
ATOM 1430 C C . THR A 1 183 ? -24.616 0.200 19.625 1.00 90.06 183 THR A C 1
ATOM 1432 O O . THR A 1 183 ? -23.828 -0.735 19.797 1.00 90.06 183 THR A O 1
ATOM 1435 N N . SER A 1 184 ? -25.770 0.283 20.288 1.00 90.69 184 SER A N 1
ATOM 1436 C CA . SER A 1 184 ? 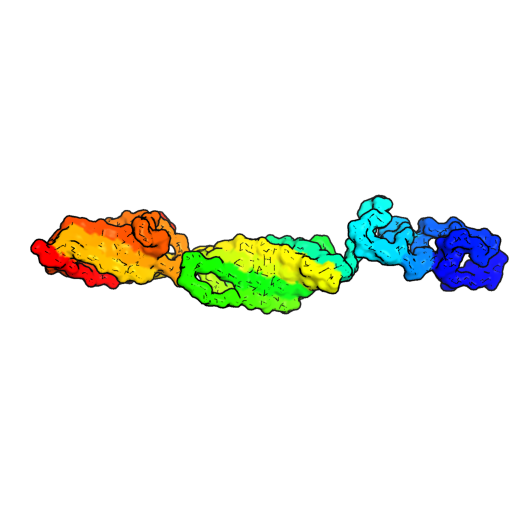-26.218 -0.726 21.244 1.00 90.69 184 SER A CA 1
ATOM 1437 C C . SER A 1 184 ? -27.680 -1.107 21.031 1.00 90.69 184 SER A C 1
ATOM 1439 O O . SER A 1 184 ? -28.507 -0.322 20.567 1.00 90.69 184 SER A O 1
ATOM 1441 N N . SER A 1 185 ? -28.002 -2.346 21.385 1.00 91.50 185 SER A N 1
ATOM 1442 C CA . SER A 1 185 ? -29.364 -2.867 21.462 1.00 91.50 185 SER A CA 1
ATOM 1443 C C . SER A 1 185 ? -29.535 -3.639 22.766 1.00 91.50 185 SER A C 1
ATOM 1445 O O . SER A 1 185 ? -28.616 -4.321 23.218 1.00 91.50 185 SER A O 1
ATOM 1447 N N . THR A 1 186 ? -30.695 -3.497 23.408 1.00 89.50 186 THR A N 1
ATOM 1448 C CA . THR A 1 186 ? -30.911 -3.984 24.777 1.00 89.50 186 THR A CA 1
ATOM 1449 C C . THR A 1 186 ? -32.090 -4.930 24.895 1.00 89.50 186 THR A C 1
ATOM 1451 O O . THR A 1 186 ? -33.120 -4.765 24.235 1.00 89.50 186 THR A O 1
ATOM 1454 N N . THR A 1 187 ? -31.942 -5.895 25.796 1.00 92.44 187 THR A N 1
ATOM 1455 C CA . THR A 1 187 ? -33.032 -6.695 26.363 1.00 92.44 187 THR A CA 1
ATOM 1456 C C . THR A 1 187 ? -33.174 -6.360 27.854 1.00 92.44 187 THR A C 1
ATOM 1458 O O . THR A 1 187 ? -32.565 -5.401 28.339 1.00 92.44 187 THR A O 1
ATOM 1461 N N . SER A 1 188 ? -33.986 -7.117 28.592 1.00 91.00 188 SER A N 1
ATOM 1462 C CA . SER A 1 188 ? -34.066 -7.004 30.050 1.00 91.00 188 SER A CA 1
ATOM 1463 C C . SER A 1 188 ? -32.802 -7.493 30.764 1.00 91.00 188 SER A C 1
ATOM 1465 O O . SER A 1 188 ? -32.502 -7.011 31.850 1.00 91.00 188 SER A O 1
ATOM 1467 N N . THR A 1 189 ? -32.022 -8.396 30.153 1.00 91.38 189 THR A N 1
ATOM 1468 C CA . THR A 1 189 ? -30.860 -9.036 30.804 1.00 91.38 189 THR A CA 1
ATOM 1469 C C . THR A 1 189 ? -29.588 -9.058 29.956 1.00 91.38 189 THR A C 1
ATOM 1471 O O . THR A 1 189 ? -28.628 -9.757 30.288 1.00 91.38 189 THR A O 1
ATOM 1474 N N . SER A 1 190 ? -29.557 -8.353 28.825 1.00 90.25 190 SER A N 1
ATOM 1475 C CA . SER A 1 190 ? -28.386 -8.313 27.947 1.00 90.25 190 SER A CA 1
ATOM 1476 C C . SER A 1 190 ? -28.270 -7.006 27.170 1.00 90.25 190 SER A C 1
ATOM 1478 O O . SER A 1 190 ? -29.274 -6.385 26.810 1.00 90.25 190 SER A O 1
ATOM 1480 N N . ILE A 1 191 ? -27.035 -6.639 26.837 1.00 90.94 191 ILE A N 1
ATOM 1481 C CA . ILE A 1 191 ? -26.703 -5.523 25.949 1.00 90.94 191 ILE A CA 1
ATOM 1482 C C . ILE A 1 191 ? -25.847 -6.068 24.806 1.00 90.94 191 ILE A C 1
ATOM 1484 O O . ILE A 1 191 ? -24.780 -6.634 25.037 1.00 90.94 191 ILE A O 1
ATOM 1488 N N . SER A 1 192 ? -26.310 -5.892 23.573 1.00 90.75 192 SER A N 1
ATOM 1489 C CA . SER A 1 192 ? -25.567 -6.216 22.356 1.00 90.75 192 SER A CA 1
ATOM 1490 C C . SER A 1 192 ? -24.988 -4.941 21.759 1.00 90.75 192 SER A C 1
ATOM 1492 O O . SER A 1 192 ? -25.726 -4.027 21.393 1.00 90.75 192 SER A O 1
ATOM 1494 N N . LEU A 1 193 ? -23.667 -4.899 21.666 1.00 90.75 193 LEU A N 1
ATOM 1495 C CA . LEU A 1 193 ? -22.875 -3.814 21.109 1.00 90.75 193 LEU A CA 1
ATOM 1496 C C . LEU A 1 193 ? -22.481 -4.131 19.672 1.00 90.75 193 LEU A C 1
ATOM 1498 O O . LEU A 1 193 ? -22.181 -5.283 19.346 1.00 90.75 193 LEU A O 1
ATOM 1502 N N . ARG A 1 194 ? -22.427 -3.090 18.847 1.00 89.88 194 ARG A N 1
ATOM 1503 C CA . ARG A 1 194 ? -21.953 -3.139 17.466 1.00 89.88 194 ARG A CA 1
ATOM 1504 C C . ARG A 1 194 ? -21.115 -1.901 17.179 1.00 89.88 194 ARG A C 1
ATOM 1506 O O . ARG A 1 194 ? -21.540 -0.799 17.502 1.00 89.88 194 ARG A O 1
ATOM 1513 N N . TRP A 1 195 ? -19.950 -2.074 16.570 1.00 89.00 195 TRP A N 1
ATOM 1514 C CA . TRP A 1 195 ? -19.066 -0.969 16.187 1.00 89.00 195 TRP A CA 1
ATOM 1515 C C . TRP A 1 195 ? -18.269 -1.320 14.932 1.00 89.00 195 TRP A C 1
ATOM 1517 O O . TRP A 1 195 ? -18.274 -2.468 14.478 1.00 89.00 195 TRP A O 1
ATOM 1527 N N . ARG A 1 196 ? -17.559 -0.341 14.376 1.00 83.38 196 ARG A N 1
ATOM 1528 C CA . ARG A 1 196 ? -16.604 -0.532 13.281 1.00 83.38 196 ARG A CA 1
ATOM 1529 C C . ARG A 1 196 ? -15.200 -0.098 13.712 1.00 83.38 196 ARG A C 1
ATOM 1531 O O . ARG A 1 196 ? -15.033 0.716 14.624 1.00 83.38 196 ARG A O 1
ATOM 1538 N N . LYS A 1 197 ? -14.175 -0.664 13.071 1.00 78.44 197 LYS A N 1
ATOM 1539 C CA . LYS A 1 197 ? -12.788 -0.191 13.225 1.00 78.44 197 LYS A CA 1
ATOM 1540 C C . LYS A 1 197 ? -12.661 1.243 12.673 1.00 78.44 197 LYS A C 1
ATOM 1542 O O . LYS A 1 197 ? -13.382 1.559 11.726 1.00 78.44 197 LYS A O 1
ATOM 1547 N N . PRO A 1 198 ? -11.763 2.090 13.208 1.00 75.19 198 PRO A N 1
ATOM 1548 C CA . PRO A 1 198 ? -11.476 3.390 12.618 1.00 75.19 198 PRO A CA 1
ATOM 1549 C C . PRO A 1 198 ? -11.025 3.224 11.167 1.00 75.19 198 PRO A C 1
ATOM 1551 O O . PRO A 1 198 ? -10.321 2.265 10.828 1.00 75.19 198 PRO A O 1
ATOM 1554 N N . CYS A 1 199 ? -11.462 4.139 10.308 1.00 69.69 199 CYS A N 1
ATOM 1555 C CA . CYS A 1 199 ? -11.154 4.115 8.883 1.00 69.69 199 CYS A CA 1
ATOM 1556 C C . CYS A 1 199 ? -10.479 5.437 8.479 1.00 69.69 199 CYS A C 1
ATOM 1558 O O . CYS A 1 199 ? -11.152 6.469 8.447 1.00 69.69 199 CYS A O 1
ATOM 1560 N N . PRO A 1 200 ? -9.175 5.432 8.126 1.00 64.19 200 PRO A N 1
ATOM 1561 C CA . PRO A 1 200 ? -8.247 4.290 8.081 1.00 64.19 200 PR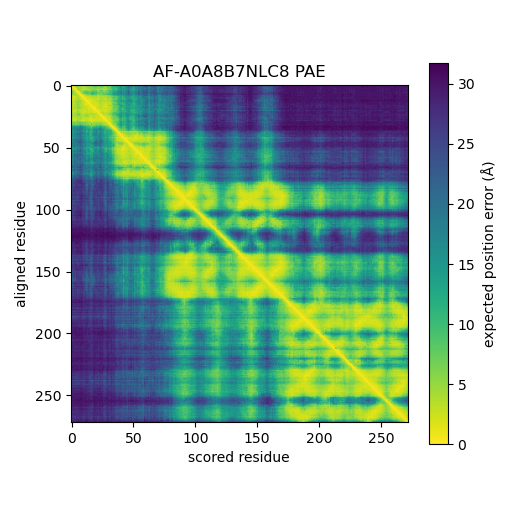O A CA 1
ATOM 1562 C C . PRO A 1 200 ? -7.865 3.773 9.486 1.00 64.19 200 PRO A C 1
ATOM 1564 O O . PRO A 1 200 ? -7.960 4.519 10.458 1.00 64.19 200 PRO A O 1
ATOM 1567 N N . PRO A 1 201 ? -7.403 2.515 9.622 1.00 60.50 201 PRO A N 1
ATOM 1568 C CA . PRO A 1 201 ? -7.147 1.895 10.927 1.00 60.50 201 PRO A CA 1
ATOM 1569 C C . PRO A 1 201 ? -6.008 2.546 11.724 1.00 60.50 201 PRO A C 1
ATOM 1571 O O . PRO A 1 201 ? -5.996 2.426 12.949 1.00 60.50 201 PRO A O 1
ATOM 1574 N N . MET A 1 202 ? -5.073 3.245 11.061 1.00 65.94 202 MET A N 1
ATOM 1575 C CA . MET A 1 202 ? -3.930 3.989 11.635 1.00 65.94 202 MET A CA 1
ATOM 1576 C C . MET A 1 202 ? -2.973 3.182 12.541 1.00 65.94 202 MET A C 1
ATOM 1578 O O . MET A 1 202 ? -1.915 3.691 12.913 1.00 65.94 202 MET A O 1
ATOM 1582 N N . ALA A 1 203 ? -3.308 1.929 12.862 1.00 68.88 203 ALA A N 1
ATOM 1583 C CA . ALA A 1 203 ? -2.522 0.952 13.601 1.00 68.88 203 ALA A CA 1
ATOM 1584 C C . ALA A 1 203 ? -3.091 -0.469 13.411 1.00 68.88 203 ALA A C 1
ATOM 1586 O O . ALA A 1 203 ? -4.271 -0.645 13.096 1.00 68.88 203 ALA A O 1
ATOM 1587 N N . ALA A 1 204 ? -2.275 -1.493 13.677 1.00 67.19 204 ALA A N 1
ATOM 1588 C CA . ALA A 1 204 ? -2.734 -2.879 13.724 1.00 67.19 204 ALA A CA 1
ATOM 1589 C C . ALA A 1 204 ? -3.698 -3.071 14.903 1.00 67.19 204 ALA A C 1
ATOM 1591 O O . ALA A 1 204 ? -3.294 -2.910 16.049 1.00 67.19 204 ALA A O 1
ATOM 1592 N N . ILE A 1 205 ? -4.959 -3.420 14.638 1.00 73.00 205 ILE A N 1
ATOM 1593 C CA . ILE A 1 205 ? -5.956 -3.739 15.672 1.00 73.00 205 ILE A CA 1
ATOM 1594 C C . ILE A 1 205 ? -6.069 -5.258 15.745 1.00 73.00 205 ILE A C 1
ATOM 1596 O O . ILE A 1 205 ? -6.490 -5.895 14.782 1.00 73.00 205 ILE A O 1
ATOM 1600 N N . ARG A 1 206 ? -5.678 -5.846 16.878 1.00 72.12 206 ARG A N 1
ATOM 1601 C CA . ARG A 1 206 ? -5.719 -7.304 17.096 1.00 72.12 206 ARG A CA 1
ATOM 1602 C C . ARG A 1 206 ? -6.858 -7.750 18.009 1.00 72.12 206 ARG A C 1
ATOM 1604 O O . ARG A 1 206 ? -7.196 -8.928 18.024 1.00 72.12 206 ARG A O 1
ATOM 1611 N N . GLY A 1 207 ? -7.474 -6.824 18.739 1.00 75.00 207 GLY A N 1
ATOM 1612 C CA . GLY A 1 207 ? -8.618 -7.112 19.597 1.00 75.00 207 GLY A CA 1
ATOM 1613 C C . GLY A 1 207 ? -9.243 -5.852 20.182 1.00 75.00 207 GLY A C 1
ATOM 1614 O O . GLY A 1 207 ? -8.717 -4.746 20.027 1.00 75.00 207 GLY A O 1
ATOM 1615 N N . TYR A 1 208 ? -10.364 -6.042 20.871 1.00 82.75 208 TYR A N 1
ATOM 1616 C CA . TYR A 1 208 ? -11.149 -4.976 21.480 1.00 82.75 208 TYR A CA 1
ATOM 1617 C C . TYR A 1 208 ? -11.268 -5.185 22.985 1.00 82.75 208 TYR A C 1
ATOM 1619 O O . TYR A 1 208 ? -11.459 -6.306 23.462 1.00 82.75 208 TYR A O 1
ATOM 1627 N N . ARG A 1 209 ? -11.191 -4.088 23.737 1.00 84.88 209 ARG A N 1
ATOM 1628 C CA . ARG A 1 209 ? -11.434 -4.080 25.179 1.00 84.88 209 ARG A CA 1
ATOM 1629 C C . ARG A 1 209 ? -12.780 -3.427 25.451 1.00 84.88 209 ARG A C 1
ATOM 1631 O O . ARG A 1 209 ? -12.935 -2.239 25.180 1.00 84.88 209 ARG A O 1
ATOM 1638 N N . VAL A 1 210 ? -13.710 -4.202 26.000 1.00 84.75 210 VAL A N 1
ATOM 1639 C CA . VAL A 1 210 ? -15.027 -3.734 26.439 1.00 84.75 210 VAL A CA 1
ATOM 1640 C C . VAL A 1 210 ? -15.027 -3.693 27.963 1.00 84.75 210 VAL A C 1
ATOM 1642 O O . VAL A 1 210 ? -14.806 -4.724 28.599 1.00 84.75 210 VAL A O 1
ATOM 1645 N N . LYS A 1 211 ? -15.230 -2.519 28.563 1.00 84.25 211 LYS A N 1
ATOM 1646 C CA . LYS A 1 211 ? -15.322 -2.380 30.023 1.00 84.25 211 LYS A CA 1
ATOM 1647 C C . LYS A 1 211 ? -16.738 -2.057 30.457 1.00 84.25 211 LYS A C 1
ATOM 1649 O O . LYS A 1 211 ? -17.354 -1.135 29.931 1.00 84.25 211 LYS A O 1
ATOM 1654 N N . GLU A 1 212 ? -17.195 -2.780 31.467 1.00 84.06 212 GLU A N 1
ATOM 1655 C CA . GLU A 1 212 ? -18.444 -2.550 32.181 1.00 84.06 212 GLU A CA 1
ATOM 1656 C C . GLU A 1 212 ? -18.094 -2.324 33.658 1.00 84.06 212 GLU A C 1
ATOM 1658 O O . GLU A 1 212 ? -17.795 -3.268 34.390 1.00 84.06 212 GLU A O 1
ATOM 1663 N N . ALA A 1 213 ? -18.074 -1.064 34.098 1.00 76.12 213 ALA A N 1
ATOM 1664 C CA . ALA A 1 213 ? -17.613 -0.682 35.437 1.00 76.12 213 ALA A CA 1
ATOM 1665 C C . ALA A 1 213 ? -16.214 -1.253 35.781 1.00 76.12 213 ALA A C 1
ATOM 1667 O O . ALA A 1 213 ? -15.203 -0.723 35.325 1.00 76.12 213 ALA A O 1
ATOM 1668 N N . THR A 1 214 ? -16.138 -2.318 36.588 1.00 76.81 214 THR A N 1
ATOM 1669 C CA . THR A 1 214 ? -14.883 -2.993 36.979 1.00 76.81 214 THR A CA 1
ATOM 1670 C C . THR A 1 214 ? -14.560 -4.231 36.143 1.00 76.81 214 THR A C 1
ATOM 1672 O O . THR A 1 214 ? -13.452 -4.758 36.236 1.00 76.81 214 THR A O 1
ATOM 1675 N N . THR A 1 215 ? -15.512 -4.716 35.349 1.00 81.75 215 THR A N 1
ATOM 1676 C CA . THR A 1 215 ? -15.373 -5.937 34.553 1.00 81.75 215 THR A CA 1
ATOM 1677 C C . THR A 1 215 ? -14.787 -5.596 33.188 1.00 81.75 215 THR A C 1
ATOM 1679 O O . THR A 1 215 ? -15.228 -4.658 32.524 1.00 81.75 215 THR A O 1
ATOM 1682 N N . ILE A 1 216 ? -13.776 -6.352 32.758 1.00 81.38 216 ILE A N 1
ATOM 1683 C CA . ILE A 1 216 ? -13.108 -6.162 31.467 1.00 81.38 216 ILE A CA 1
ATOM 1684 C C . ILE A 1 216 ? -13.313 -7.415 30.620 1.00 81.38 216 ILE A C 1
ATOM 1686 O O . ILE A 1 216 ? -12.875 -8.500 30.996 1.00 81.38 216 ILE A O 1
ATOM 1690 N N . HIS A 1 217 ? -13.919 -7.246 29.450 1.00 80.12 217 HIS A N 1
ATOM 1691 C CA . HIS A 1 217 ? -14.083 -8.284 28.441 1.00 80.12 217 HIS A CA 1
ATOM 1692 C C . HIS A 1 217 ? -13.109 -8.028 27.290 1.00 80.12 217 HIS A C 1
ATOM 1694 O O . HIS A 1 217 ? -13.078 -6.938 26.714 1.00 80.12 217 HIS A O 1
ATOM 1700 N N . TYR A 1 218 ? -12.307 -9.037 26.950 1.00 77.31 218 TYR A N 1
ATOM 1701 C CA . TYR A 1 218 ? -11.432 -8.987 25.784 1.00 77.31 218 TYR A CA 1
ATOM 1702 C C . TYR A 1 218 ? -12.093 -9.729 24.629 1.00 77.31 218 TYR A C 1
ATOM 1704 O O . TYR A 1 218 ? -12.364 -10.927 24.721 1.00 77.31 218 TYR A O 1
ATOM 1712 N N . VAL A 1 219 ? -12.368 -9.007 23.550 1.00 77.44 219 VAL A N 1
ATOM 1713 C CA . VAL A 1 219 ? -13.076 -9.525 22.382 1.00 77.44 219 VAL A CA 1
ATOM 1714 C C . VAL A 1 219 ? -12.071 -9.651 21.246 1.00 77.44 219 VAL A C 1
ATOM 1716 O O . VAL A 1 219 ? -11.464 -8.668 20.825 1.00 77.44 219 VAL A O 1
ATOM 1719 N N . GLN A 1 220 ? -11.865 -10.875 20.763 1.00 71.94 220 GLN A N 1
ATOM 1720 C CA . GLN A 1 220 ? -11.068 -11.113 19.559 1.00 71.94 220 GLN A CA 1
ATOM 1721 C C . GLN A 1 220 ? -11.805 -10.563 18.337 1.00 71.94 220 GLN A C 1
ATOM 1723 O O . GLN A 1 220 ? -13.037 -10.501 18.336 1.00 71.94 220 GLN A O 1
ATOM 1728 N N . ALA A 1 221 ? -11.056 -10.177 17.303 1.00 62.78 221 ALA A N 1
ATOM 1729 C CA . ALA A 1 221 ? -11.606 -9.677 16.049 1.00 62.78 221 ALA A CA 1
ATOM 1730 C C . ALA A 1 221 ? -12.529 -10.726 15.403 1.00 62.78 221 ALA A C 1
ATOM 1732 O O . ALA A 1 221 ? -12.083 -11.613 14.683 1.00 62.78 221 ALA A O 1
ATOM 1733 N N . SER A 1 222 ? -13.820 -10.647 15.714 1.00 65.69 222 SER A N 1
ATOM 1734 C CA . SER A 1 222 ? -14.870 -11.495 15.165 1.00 65.69 222 SER A CA 1
ATOM 1735 C C . SER A 1 222 ? -15.968 -10.593 14.627 1.00 65.69 222 SER A C 1
ATOM 1737 O O . SER A 1 222 ? -16.524 -9.752 15.337 1.00 65.69 222 SER A O 1
ATOM 1739 N N . GLU A 1 223 ? -16.194 -10.718 13.328 1.00 71.88 223 GLU A N 1
ATOM 1740 C CA . GLU A 1 223 ? -17.163 -9.920 12.593 1.00 71.88 223 GLU A CA 1
ATOM 1741 C C . GLU A 1 223 ? -18.588 -10.273 13.037 1.00 71.88 223 GLU A C 1
ATOM 1743 O O . GLU A 1 223 ? -18.886 -11.406 13.433 1.00 71.88 223 GLU A O 1
ATOM 1748 N N . CYS A 1 224 ? -19.488 -9.296 12.972 1.00 76.94 224 CYS A N 1
ATOM 1749 C CA . CYS A 1 224 ? -20.913 -9.545 13.119 1.00 76.94 224 CYS A CA 1
ATOM 1750 C C . CYS A 1 224 ? -21.369 -10.505 12.012 1.00 76.94 224 CYS A C 1
ATOM 1752 O O . CYS A 1 224 ? -21.005 -10.325 10.851 1.00 76.94 224 CYS A O 1
ATOM 1754 N N . SER A 1 225 ? -22.247 -11.457 12.335 1.00 74.25 225 SER A N 1
ATOM 1755 C CA . SER A 1 225 ? -22.786 -12.414 11.355 1.00 74.25 225 SER A CA 1
ATOM 1756 C C . SER A 1 225 ? -23.443 -11.744 10.138 1.00 74.25 225 SER A C 1
ATOM 1758 O O . SER A 1 225 ? -23.459 -12.325 9.058 1.00 74.25 225 SER A O 1
ATOM 1760 N N . ASP A 1 226 ? -23.928 -10.510 10.302 1.00 73.25 226 ASP A N 1
ATOM 1761 C CA . ASP A 1 226 ? -24.660 -9.759 9.279 1.00 73.25 226 ASP A CA 1
ATOM 1762 C C . ASP A 1 226 ? -23.794 -8.737 8.510 1.00 73.25 226 ASP A C 1
ATOM 1764 O O . ASP A 1 226 ? -24.285 -8.086 7.585 1.00 73.25 226 ASP A O 1
ATOM 1768 N N . SER A 1 227 ? -22.526 -8.519 8.893 1.00 68.50 227 SER A N 1
ATOM 1769 C CA . SER A 1 227 ? -21.648 -7.537 8.234 1.00 68.50 227 SER A CA 1
ATOM 1770 C C . SER A 1 227 ? -20.166 -7.766 8.541 1.00 68.50 227 SER A C 1
ATOM 1772 O O . SER A 1 227 ? -19.733 -7.543 9.668 1.00 68.50 227 SER A O 1
ATOM 1774 N N . ALA A 1 228 ? -19.374 -8.051 7.501 1.00 63.47 228 ALA A N 1
ATOM 1775 C CA . ALA A 1 228 ? -17.917 -8.198 7.597 1.00 63.47 228 ALA A CA 1
ATOM 1776 C C . ALA A 1 228 ? -17.168 -6.904 7.989 1.00 63.47 228 ALA A C 1
ATOM 1778 O O . ALA A 1 228 ? -15.999 -6.925 8.351 1.00 63.47 228 ALA A O 1
ATOM 1779 N N . ALA A 1 229 ? -17.836 -5.746 7.926 1.00 69.62 229 ALA A N 1
ATOM 1780 C CA . ALA A 1 229 ? -17.248 -4.457 8.297 1.00 69.62 229 ALA A CA 1
ATOM 1781 C C . ALA A 1 229 ? -17.448 -4.094 9.782 1.00 69.62 229 ALA A C 1
ATOM 1783 O O . ALA A 1 229 ? -16.825 -3.149 10.269 1.00 69.62 229 ALA A O 1
ATOM 1784 N N . HIS A 1 230 ? -18.330 -4.810 10.489 1.00 79.12 230 HIS A N 1
ATOM 1785 C CA . HIS A 1 230 ? -18.699 -4.508 11.869 1.00 79.12 230 HIS A CA 1
ATOM 1786 C C . HIS A 1 230 ? -18.282 -5.624 12.817 1.00 79.12 230 HIS A C 1
ATOM 1788 O O . HIS A 1 230 ? -18.307 -6.799 12.465 1.00 79.12 230 HIS A O 1
ATOM 1794 N N . PHE A 1 231 ? -17.977 -5.245 14.051 1.00 85.06 231 PHE A N 1
ATOM 1795 C CA . PHE A 1 231 ? -17.665 -6.142 15.155 1.00 85.06 231 PHE A CA 1
ATOM 1796 C C . PHE A 1 231 ? -18.784 -6.074 16.188 1.00 85.06 231 PHE A C 1
ATOM 1798 O O . PHE A 1 231 ? -19.334 -5.000 16.451 1.00 85.06 231 PHE A O 1
ATOM 1805 N N . CYS A 1 232 ? -19.140 -7.232 16.743 1.00 86.88 232 CYS A N 1
ATOM 1806 C CA . CYS A 1 232 ? -20.273 -7.371 17.649 1.00 86.88 232 CYS A CA 1
ATOM 1807 C C . CYS A 1 232 ? -19.869 -8.091 18.935 1.00 86.88 232 CYS A C 1
ATOM 1809 O O . CYS A 1 232 ? -19.119 -9.065 18.910 1.00 86.88 232 CYS A O 1
ATOM 1811 N N . HIS A 1 233 ? -20.423 -7.651 20.064 1.00 89.00 233 HIS A N 1
ATOM 1812 C CA . HIS A 1 233 ? -20.266 -8.338 21.343 1.00 89.00 233 HIS A CA 1
ATOM 1813 C C . HIS A 1 233 ? -21.515 -8.192 22.207 1.00 89.00 233 HIS A C 1
ATOM 1815 O O . HIS A 1 233 ? -22.089 -7.110 22.294 1.00 89.00 233 HIS A O 1
ATOM 1821 N N . THR A 1 234 ? -21.917 -9.270 22.879 1.00 89.31 234 THR A N 1
ATOM 1822 C CA . THR A 1 234 ? -23.093 -9.272 23.754 1.00 89.31 234 THR A CA 1
ATOM 1823 C C . THR A 1 234 ? -22.689 -9.545 25.194 1.00 89.31 234 THR A C 1
ATOM 1825 O O . THR A 1 234 ? -22.197 -10.629 25.506 1.00 89.31 234 THR A O 1
ATOM 1828 N N . ILE A 1 235 ? -22.986 -8.587 26.069 1.00 88.62 235 ILE A N 1
ATOM 1829 C CA . ILE A 1 235 ? -22.899 -8.726 27.522 1.00 88.62 235 ILE A CA 1
ATOM 1830 C C . ILE A 1 235 ? -24.227 -9.316 28.006 1.00 88.62 235 ILE A C 1
ATOM 1832 O O . ILE A 1 235 ? -25.297 -8.813 27.654 1.00 88.62 235 ILE A O 1
ATOM 1836 N N . LYS A 1 236 ? -24.174 -10.412 28.764 1.00 89.56 236 LYS A N 1
ATOM 1837 C CA . LYS A 1 236 ? -25.344 -11.149 29.277 1.00 89.56 236 LYS A CA 1
ATOM 1838 C C . LYS A 1 236 ? -25.404 -11.056 30.803 1.00 89.56 236 LYS A C 1
ATOM 1840 O O . LYS A 1 236 ? -24.475 -10.552 31.417 1.00 89.56 236 LYS A O 1
ATOM 1845 N N . GLU A 1 237 ? -26.483 -11.576 31.389 1.00 88.69 237 GLU A N 1
ATOM 1846 C CA . GLU A 1 237 ? -26.677 -11.680 32.848 1.00 88.69 237 GLU A CA 1
ATOM 1847 C C . GLU A 1 237 ? -26.758 -10.319 33.563 1.00 88.69 237 GLU A C 1
ATOM 1849 O O . GLU A 1 237 ? -26.406 -10.173 34.732 1.00 88.69 237 GLU A O 1
ATOM 1854 N N . LEU A 1 238 ? -27.273 -9.312 32.855 1.00 87.88 238 LEU A N 1
ATOM 1855 C CA . LEU A 1 238 ? -27.477 -7.967 33.382 1.00 87.88 238 LEU A CA 1
ATOM 1856 C C . LEU A 1 238 ? -28.809 -7.845 34.129 1.00 87.88 238 LEU A C 1
ATOM 1858 O O . LEU A 1 238 ? -29.738 -8.628 33.934 1.00 87.88 238 LEU A O 1
ATOM 1862 N N . GLN A 1 239 ? -28.899 -6.833 34.986 1.00 88.75 239 GLN A N 1
ATOM 1863 C CA . GLN A 1 239 ? -30.108 -6.527 35.742 1.00 88.75 239 GLN A CA 1
ATOM 1864 C C . GLN A 1 239 ? -31.064 -5.674 34.893 1.00 88.75 239 GLN A C 1
ATOM 1866 O O . GLN A 1 239 ? -30.583 -4.749 34.231 1.00 88.75 239 GLN A O 1
ATOM 1871 N N . PRO A 1 240 ? -32.388 -5.919 34.938 1.00 91.38 240 PRO A N 1
ATOM 1872 C CA . PRO A 1 240 ? -33.393 -5.067 34.298 1.00 91.38 240 PRO A CA 1
ATOM 1873 C C . PRO A 1 240 ? -33.390 -3.636 34.849 1.00 91.38 240 PRO A C 1
ATOM 1875 O O . PRO A 1 240 ? -33.024 -3.413 36.005 1.00 91.38 240 PRO A O 1
ATOM 1878 N N . GLU A 1 241 ? -33.801 -2.676 34.018 1.00 91.19 241 GLU A N 1
ATOM 1879 C CA . GLU A 1 241 ? -33.922 -1.243 34.348 1.00 91.19 241 GLU A CA 1
ATOM 1880 C C . GLU A 1 241 ? -32.667 -0.582 34.944 1.00 91.19 241 GLU A C 1
ATOM 1882 O O . GLU A 1 241 ? -32.737 0.439 35.632 1.00 91.19 241 GLU A O 1
ATOM 1887 N N . ARG A 1 242 ? -31.487 -1.142 34.679 1.00 90.12 242 ARG A N 1
ATOM 1888 C CA . ARG A 1 242 ? -30.217 -0.560 35.110 1.00 90.12 242 ARG A CA 1
ATOM 1889 C C . ARG A 1 242 ? -29.505 0.102 33.949 1.00 90.12 242 ARG A C 1
ATOM 1891 O O . ARG A 1 242 ? -29.459 -0.423 32.840 1.00 90.12 242 ARG A O 1
ATOM 1898 N N . THR A 1 243 ? -28.923 1.261 34.238 1.00 88.50 243 THR A N 1
ATOM 1899 C CA . THR A 1 243 ? -28.057 1.981 33.307 1.00 88.50 243 THR A CA 1
ATOM 1900 C C . THR A 1 243 ? -26.618 1.522 33.482 1.00 88.50 243 THR A C 1
ATOM 1902 O O . THR A 1 243 ? -26.064 1.586 34.579 1.00 88.50 243 THR A O 1
ATOM 1905 N N . TYR A 1 244 ? -26.019 1.100 32.377 1.00 88.25 244 TYR A N 1
ATOM 1906 C CA . TYR A 1 244 ? -24.640 0.654 32.271 1.00 88.25 244 TYR A CA 1
ATOM 1907 C C . TYR A 1 244 ? -23.855 1.634 31.405 1.00 88.25 244 TYR A C 1
ATOM 1909 O O . TYR A 1 244 ? -24.310 2.026 30.330 1.00 88.25 244 TYR A O 1
ATOM 1917 N N . ASN A 1 245 ? -22.669 2.020 31.872 1.00 90.62 245 ASN A N 1
ATOM 1918 C CA . ASN A 1 245 ? -21.703 2.770 31.074 1.00 90.62 245 ASN A CA 1
ATOM 1919 C C . ASN A 1 245 ? -20.700 1.779 30.506 1.00 90.62 245 ASN A C 1
ATOM 1921 O O . ASN A 1 245 ? -20.013 1.100 31.275 1.00 90.62 245 ASN A O 1
ATOM 1925 N N . ILE A 1 246 ? -20.650 1.687 29.181 1.00 90.25 246 ILE A N 1
ATOM 1926 C CA . ILE A 1 246 ? -19.793 0.732 28.492 1.00 90.25 246 ILE A CA 1
ATOM 1927 C C . ILE A 1 246 ? -18.738 1.484 27.697 1.00 90.25 246 ILE A C 1
ATOM 1929 O O . ILE A 1 246 ? -19.065 2.362 26.899 1.00 90.25 246 ILE A O 1
ATOM 1933 N N . GLU A 1 247 ? -17.482 1.115 27.920 1.00 90.06 247 GLU A N 1
ATOM 1934 C CA . GLU A 1 247 ? -16.325 1.656 27.213 1.00 90.06 247 GLU A CA 1
ATOM 1935 C C . GLU A 1 247 ? -15.810 0.634 26.200 1.00 90.06 247 GLU A C 1
ATOM 1937 O O . GLU A 1 247 ? -15.587 -0.522 26.565 1.00 90.06 247 GLU A O 1
ATOM 1942 N N . VAL A 1 248 ? -15.567 1.048 24.955 1.00 89.25 248 VAL A N 1
ATOM 1943 C CA . VAL A 1 248 ? -15.000 0.190 23.902 1.00 89.25 248 VAL A CA 1
ATOM 1944 C C . VAL A 1 248 ? -13.712 0.805 23.354 1.00 89.25 248 VAL A C 1
ATOM 1946 O O . VAL A 1 248 ? -13.665 1.989 23.018 1.00 89.25 248 VAL A O 1
ATOM 1949 N N . GLN A 1 249 ? -12.649 -0.000 23.277 1.00 87.06 249 GLN A N 1
ATOM 1950 C CA . GLN A 1 249 ? -11.313 0.422 22.837 1.00 87.06 249 GLN A CA 1
ATOM 1951 C C . GLN A 1 249 ? -10.693 -0.557 21.839 1.00 87.06 249 GLN A C 1
ATOM 1953 O O . GLN A 1 249 ? -10.843 -1.771 21.985 1.00 87.06 249 GLN A O 1
ATOM 1958 N N . ASN A 1 250 ? -9.915 -0.027 20.894 1.00 84.38 250 ASN A N 1
ATOM 1959 C CA . ASN A 1 250 ? -9.088 -0.793 19.960 1.00 84.38 250 ASN A CA 1
ATOM 1960 C C . ASN A 1 250 ? -7.707 -1.065 20.564 1.00 84.38 250 ASN A C 1
ATOM 1962 O O . ASN A 1 250 ? -7.070 -0.134 21.053 1.00 84.38 250 ASN A O 1
ATOM 1966 N N . CYS A 1 251 ? -7.215 -2.304 20.512 1.00 79.62 251 CYS A N 1
ATOM 1967 C CA . CYS A 1 251 ? -5.926 -2.688 21.100 1.00 79.62 251 CYS A CA 1
ATOM 1968 C C . CYS A 1 251 ? -5.014 -3.387 20.075 1.00 79.62 251 CYS A C 1
ATOM 1970 O O . CYS A 1 251 ? -5.482 -4.149 19.223 1.00 79.62 251 CYS A O 1
ATOM 1972 N N . ALA A 1 252 ? -3.702 -3.136 20.167 1.00 71.31 252 ALA A N 1
ATOM 1973 C CA . ALA A 1 252 ? -2.743 -3.536 19.136 1.00 71.31 252 ALA A CA 1
ATOM 1974 C C . ALA A 1 252 ? -2.124 -4.932 19.303 1.00 71.31 252 ALA A C 1
ATOM 1976 O O . ALA A 1 252 ? -1.764 -5.550 18.302 1.00 71.31 252 ALA A O 1
ATOM 1977 N N . THR A 1 253 ? -1.999 -5.457 20.527 1.00 62.97 253 THR A N 1
ATOM 1978 C CA . THR A 1 253 ? -1.403 -6.791 20.747 1.00 62.97 253 THR A CA 1
ATOM 1979 C C . THR A 1 253 ? -2.169 -7.660 21.745 1.00 62.97 253 THR A C 1
ATOM 1981 O O . THR A 1 253 ? -2.512 -8.782 21.386 1.00 62.97 253 THR A O 1
ATOM 1984 N N . ASP A 1 254 ? -2.467 -7.172 22.956 1.00 58.19 254 ASP A N 1
ATOM 1985 C CA . ASP A 1 254 ? -3.163 -7.927 24.020 1.00 58.19 254 ASP A CA 1
ATOM 1986 C C . ASP A 1 254 ? -3.700 -7.021 25.166 1.00 58.19 254 ASP A C 1
ATOM 1988 O O . ASP A 1 254 ? -3.747 -5.793 25.030 1.00 58.19 254 ASP A O 1
ATOM 1992 N N . LEU A 1 255 ? -4.135 -7.620 26.291 1.00 52.38 255 LEU A N 1
ATOM 1993 C CA . LEU A 1 255 ? -4.699 -6.958 27.486 1.00 52.38 255 LEU A CA 1
ATOM 1994 C C . LEU A 1 255 ? -3.797 -5.878 28.115 1.00 52.38 255 LEU A C 1
ATOM 1996 O O . LEU A 1 255 ? -4.320 -4.991 28.796 1.00 52.38 255 LEU A O 1
ATOM 2000 N N . TYR A 1 256 ? -2.480 -5.946 27.895 1.00 57.69 256 TYR A N 1
ATOM 2001 C CA . TYR A 1 256 ? -1.485 -5.026 28.462 1.00 57.69 256 TYR A CA 1
ATOM 2002 C C . TYR A 1 256 ? -0.979 -3.997 27.445 1.00 57.69 256 TYR A C 1
ATOM 2004 O O . TYR A 1 256 ? -0.193 -3.112 27.788 1.00 57.69 256 TYR A O 1
ATOM 2012 N N . SER A 1 257 ? -1.438 -4.096 26.197 1.00 63.59 257 SER A N 1
ATOM 2013 C CA . SER A 1 257 ? -1.029 -3.215 25.107 1.00 63.59 257 SER A CA 1
ATOM 2014 C C . SER A 1 257 ? -1.672 -1.828 25.175 1.00 63.59 257 SER A C 1
ATOM 2016 O O . SER A 1 257 ? -2.739 -1.633 25.765 1.00 63.59 257 SER A O 1
ATOM 2018 N N . ALA A 1 258 ? -1.015 -0.846 24.551 1.00 68.06 258 ALA A N 1
ATOM 2019 C CA . ALA A 1 258 ? -1.560 0.496 24.393 1.00 68.06 258 ALA A CA 1
ATOM 2020 C C . ALA A 1 258 ? -2.831 0.438 23.528 1.00 68.06 258 ALA A C 1
ATOM 2022 O O . ALA A 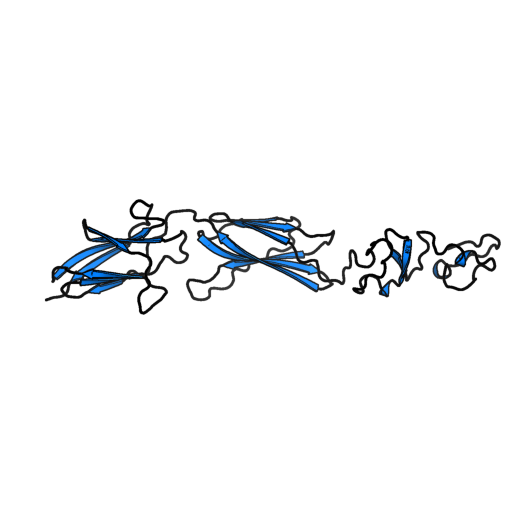1 258 ? -2.766 0.210 22.319 1.00 68.06 258 ALA A O 1
ATOM 2023 N N . CYS A 1 259 ? -3.987 0.611 24.167 1.00 75.38 259 CYS A N 1
ATOM 2024 C CA . CYS A 1 259 ? -5.272 0.711 23.487 1.00 75.38 259 CYS A CA 1
ATOM 2025 C C . CYS A 1 259 ? -5.603 2.172 23.157 1.00 75.38 259 CYS A C 1
ATOM 2027 O O . CYS A 1 259 ? -5.039 3.100 23.742 1.00 75.38 259 CYS A O 1
ATOM 2029 N N . SER A 1 260 ? -6.554 2.363 22.250 1.00 81.00 260 SER A N 1
ATOM 2030 C CA . SER A 1 260 ? -7.099 3.667 21.889 1.00 81.00 260 SER A CA 1
ATOM 2031 C C . SER A 1 260 ? -7.747 4.392 23.072 1.00 81.00 260 SER A C 1
ATOM 2033 O O . SER A 1 260 ? -8.050 3.803 24.116 1.00 81.00 260 SER A O 1
ATOM 2035 N N . VAL A 1 261 ? -8.067 5.671 22.871 1.00 82.81 261 VAL A N 1
ATOM 2036 C CA . VAL A 1 261 ? -9.078 6.352 23.695 1.00 82.81 261 VAL A CA 1
ATOM 2037 C C . VAL A 1 261 ? -10.387 5.549 23.642 1.00 82.81 261 VAL A C 1
ATOM 2039 O O . VAL A 1 261 ? -10.693 4.923 22.623 1.00 82.81 261 VAL A O 1
ATOM 2042 N N . ALA A 1 262 ? -11.095 5.488 24.771 1.00 84.81 262 ALA A N 1
ATOM 2043 C CA . ALA A 1 262 ? -12.360 4.775 24.887 1.00 84.81 262 ALA A CA 1
ATOM 2044 C C . ALA A 1 262 ? -13.506 5.577 24.281 1.00 84.81 262 ALA A C 1
ATOM 2046 O O . ALA A 1 262 ? -13.680 6.743 24.627 1.00 84.81 262 ALA A O 1
ATOM 2047 N N . GLU A 1 263 ? -14.313 4.915 23.456 1.00 90.00 263 GLU A N 1
ATOM 2048 C CA . GLU A 1 263 ? -15.661 5.391 23.161 1.00 90.00 263 GLU A CA 1
ATOM 2049 C C . GLU A 1 263 ? -16.624 4.874 24.211 1.00 90.00 263 GLU A C 1
ATOM 2051 O O . GLU A 1 263 ? -16.568 3.702 24.594 1.00 90.00 263 GLU A O 1
ATOM 2056 N N . VAL A 1 264 ? -17.499 5.759 24.678 1.00 89.81 264 VAL A N 1
ATOM 2057 C CA . VAL A 1 264 ? -18.385 5.490 25.807 1.00 89.81 264 VAL A CA 1
ATOM 2058 C C . VAL A 1 264 ? -19.830 5.585 25.355 1.00 89.81 264 VAL A C 1
ATOM 2060 O O . VAL A 1 264 ? -20.238 6.572 24.748 1.00 89.81 264 VAL A O 1
ATOM 2063 N N . ILE A 1 265 ? -20.622 4.574 25.703 1.00 91.00 265 ILE A N 1
ATOM 2064 C CA . ILE A 1 265 ? -22.069 4.579 25.501 1.00 91.00 265 ILE A CA 1
ATOM 2065 C C . ILE A 1 265 ? -22.785 4.252 26.814 1.00 91.00 265 ILE A C 1
ATOM 2067 O O . ILE A 1 265 ? -22.437 3.298 27.513 1.00 91.00 265 ILE A O 1
ATOM 2071 N N . SER A 1 266 ? -23.792 5.055 27.158 1.00 90.81 266 SER A N 1
ATOM 2072 C CA . SER A 1 266 ? -24.667 4.818 28.311 1.00 90.81 266 SER A CA 1
ATOM 2073 C C . SER A 1 266 ? -25.941 4.127 27.848 1.00 90.81 266 SER A C 1
ATOM 2075 O O . SER A 1 266 ? -26.638 4.623 26.962 1.00 90.81 266 SER A O 1
ATOM 2077 N N . VAL A 1 267 ? -26.240 2.969 28.429 1.00 90.62 267 VAL A N 1
ATOM 2078 C CA . VAL A 1 267 ? -27.277 2.064 27.930 1.00 90.62 267 VAL A CA 1
ATOM 2079 C C . VAL A 1 267 ? -28.114 1.531 29.086 1.00 90.62 267 VAL A C 1
ATOM 2081 O O . VAL A 1 267 ? -27.568 0.985 30.040 1.00 90.62 267 VAL A O 1
ATOM 2084 N N . THR A 1 268 ? -29.438 1.653 28.995 1.00 89.69 268 THR A N 1
ATOM 2085 C CA . THR A 1 268 ? -30.373 1.148 30.014 1.00 89.69 268 THR A CA 1
ATOM 2086 C C . THR A 1 268 ? -31.046 -0.142 29.541 1.00 89.69 268 THR A C 1
ATOM 2088 O O . THR A 1 268 ? -31.581 -0.203 28.427 1.00 89.69 268 THR A O 1
ATOM 2091 N N . THR A 1 269 ? -31.008 -1.190 30.367 1.00 90.00 269 THR A N 1
ATOM 2092 C CA . THR A 1 269 ? -31.717 -2.456 30.110 1.00 90.00 269 THR A CA 1
ATOM 2093 C C . THR A 1 269 ? -33.232 -2.269 30.194 1.00 90.00 269 THR A C 1
ATOM 2095 O O . THR A 1 269 ? -33.736 -1.376 30.876 1.00 90.00 269 THR A O 1
ATOM 2098 N N . ARG A 1 270 ? -33.980 -3.094 29.456 1.00 88.94 270 ARG A N 1
ATOM 2099 C CA . ARG A 1 270 ? -35.447 -2.993 29.393 1.00 88.94 270 ARG A CA 1
ATOM 2100 C C . ARG A 1 270 ? -36.110 -3.546 30.658 1.00 88.94 270 ARG A C 1
ATOM 2102 O O . ARG A 1 270 ? -35.482 -4.254 31.442 1.00 88.94 270 ARG A O 1
ATOM 2109 N N . LEU A 1 271 ? -37.396 -3.236 30.805 1.00 86.62 271 LEU A N 1
ATOM 2110 C CA . LEU A 1 271 ? -38.300 -3.886 31.754 1.00 86.62 271 LEU A CA 1
ATOM 2111 C C . LEU A 1 271 ? -38.291 -5.411 31.568 1.00 86.62 271 LEU A C 1
ATOM 2113 O O . LEU A 1 271 ? -38.156 -5.890 30.438 1.00 86.62 271 LEU A O 1
ATOM 2117 N N . ALA A 1 272 ? -38.413 -6.128 32.689 1.00 72.12 272 ALA A N 1
ATOM 2118 C CA . ALA A 1 272 ? -38.456 -7.589 32.752 1.00 72.12 272 ALA A CA 1
ATOM 2119 C C . ALA A 1 272 ? -39.699 -8.180 32.073 1.00 72.12 272 ALA A C 1
ATOM 2121 O O . ALA A 1 272 ? -40.787 -7.573 32.192 1.00 72.12 272 ALA A O 1
#

Solvent-accessible surface area (backbone atoms only — not comparable to full-atom values): 15366 Å² total; per-residue (Å²): 110,48,69,38,92,91,46,100,50,71,45,55,56,74,51,33,56,64,87,51,68,76,37,86,86,36,62,42,55,69,57,68,84,42,70,90,60,58,35,93,66,32,41,61,26,81,79,74,35,49,64,42,54,43,81,51,44,55,61,84,54,77,76,36,60,68,93,74,48,43,42,42,61,53,86,47,62,70,46,45,46,79,66,49,48,78,48,77,49,64,33,30,40,31,32,43,40,34,48,48,72,96,66,98,70,92,57,50,34,36,39,38,41,39,73,65,73,91,69,80,79,90,79,72,77,69,56,58,72,47,75,69,61,92,52,61,57,50,78,48,68,87,44,64,24,39,37,49,34,41,39,32,46,34,34,40,52,89,26,33,68,26,63,36,73,52,75,51,58,25,35,58,72,54,63,27,52,39,54,33,7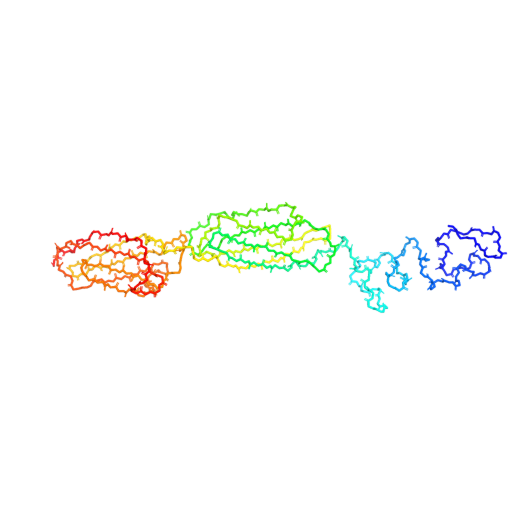9,76,46,77,50,65,38,28,36,33,43,39,39,36,30,26,73,33,83,76,39,30,19,67,70,55,29,33,44,39,32,50,87,90,48,77,45,80,42,68,84,45,59,30,96,90,36,87,73,30,37,52,52,72,51,66,87,45,62,51,68,39,77,45,57,38,33,37,22,28,18,48,74,52,98,87,41,63,47,20,59,65,41,74,49,80,48,62,24,34,76,120